Protein AF-A0A059DWS0-F1 (afdb_monomer)

Radius of gyration: 22.12 Å; Cα contacts (8 Å, |Δi|>4): 319; chains: 1; bounding box: 55×41×61 Å

Solvent-accessible surface area (backbone atoms only — not comparable to full-atom values): 15549 Å² total; per-residue (Å²): 134,83,88,85,76,84,71,66,85,93,46,77,62,35,61,54,53,56,52,60,66,42,48,64,41,57,49,52,56,60,68,36,88,48,41,81,47,75,49,75,56,95,88,51,74,49,79,42,61,78,58,60,67,68,60,53,51,50,52,51,61,76,52,43,59,85,91,63,76,85,59,71,96,78,60,85,86,80,83,70,54,60,75,85,60,82,72,88,44,74,47,66,49,78,58,97,57,30,25,43,36,30,58,31,38,47,93,58,95,52,53,65,55,36,38,31,41,77,15,69,71,53,52,51,48,51,52,51,47,51,53,42,38,53,55,50,25,77,75,66,69,45,57,68,58,34,53,50,40,51,48,58,64,21,18,22,32,64,45,75,54,65,70,81,59,46,80,46,102,51,63,59,44,70,38,32,52,30,64,71,48,75,78,39,17,36,38,33,46,45,95,97,38,81,43,74,48,79,54,84,52,61,71,32,50,49,50,35,53,52,51,53,52,52,62,71,66,61,75,76,94,71,50,74,69,57,48,55,58,57,70,72,64,36,39,38,56,13,32,78,70,55,35,74,51,88,65,54,72,70,55,51,53,59,50,49,59,74,40,79,93,107

pLDDT: mean 88.94, std 11.68, range [39.0, 98.38]

Mean predicted aligned error: 6.73 Å

Nearest PDB structures (foldseek):
  3df6-assembly2_D  TM=2.482E-01  e=2.069E+00  Captovirus AFV1
  1oo0-assembly1_A  TM=2.040E-01  e=3.062E+00  Drosophila melanogaster

InterPro domains:
  IPR000477 Reverse transcriptase domain [PS50878] (1-100)

Sequence (262 aa):
MEKDHGVPRGIGLSALISELAMRTFDQSVRDFRGVYKYYRFADDILVFSTCESSEVSGFLLDNLPTPMTFNPEKSDEVCFPGKKEADLGGRSLDYLGYEFTAKQVNGNRDSRHVRVSISQRKLKKIQSRVILSFKDYARTGDWGLLKDRVKYLSANFRVQRQGAEFVRSSRNVFSGIYFNYPLCGEYQYKSSVMRCSAYDSRELKELDGFYHSMLRKISGGITPSQLLQMKRLSFNKGYELRIRVRFYPRRISEINRGWRNA

Foldseek 3Di:
DDPPDADDPPDPCRQVVLVVLCVQLQVVLCVDPFFPDWDDDRLDIDTDGPDDPVVSVVSSQVSRPPPDDDDPVQDDDDAQDEAPDDFPAKDWDDDLQKIWIWTSYDNDPWDIKIFIDGDPVVLVLLLVLLVLLLVVCVVPLPLVLSLVLLCQAQAKEKDADDDPVCPDPDRIDIDYLASSRVPGFIWIGDPNDIDTGDHPCPSQVVVLVSSVVSLVVRDDSADPVSSVSSNPGGNSCNNVVNHYDYDDPVSVCVSCVSPPPD

Secondary structure (DSSP, 8-state):
----SSPPTT-HHHHHHHHHHHHHHHHHHHHSTTEEEEEEETTEEEEEESS-HHHHHHHHHHHSPTT----GGG--------TTS----EEEEEETTEEEEEES---SSSPPPEEEEE-HHHHHHHHHHHHHHHHHHHHH--HHHHHHHHH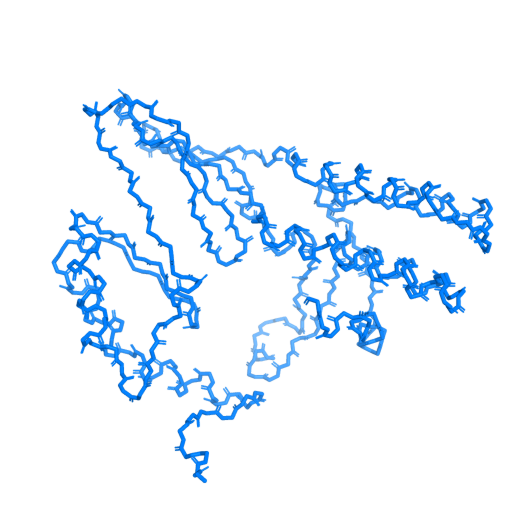HHHSEEEEE--GGGGGSS-SEEEEETTTT-TT-EEEEEETTEEEEEE---HHHHHHHHHHHHHHHT--SS--HHHHHHHHT--HHHHHHTT-B----HHHHHHHHHTTTT-

Organism: NCBI:txid1280948

Structure (mmCIF, N/CA/C/O backbone):
data_AF-A0A059DWS0-F1
#
_entry.id   AF-A0A059DWS0-F1
#
loop_
_atom_site.group_PDB
_atom_site.id
_atom_site.type_symbol
_atom_site.label_atom_id
_atom_site.label_alt_id
_atom_site.label_comp_id
_atom_site.label_asym_id
_atom_site.label_entity_id
_atom_site.label_seq_id
_atom_site.pdbx_PDB_ins_code
_atom_site.Cartn_x
_atom_site.Cartn_y
_atom_site.Cartn_z
_atom_site.occupancy
_atom_site.B_iso_or_equiv
_atom_site.auth_seq_id
_atom_site.auth_comp_id
_atom_site.auth_asym_id
_atom_site.auth_atom_id
_atom_site.pdbx_PDB_model_num
ATOM 1 N N . MET A 1 1 ? -25.456 7.081 -25.085 1.00 39.00 1 MET A N 1
ATOM 2 C CA . MET A 1 1 ? -24.114 6.637 -25.510 1.00 39.00 1 MET A CA 1
ATOM 3 C C . MET A 1 1 ? -23.847 5.298 -24.860 1.00 39.00 1 MET A C 1
ATOM 5 O O . MET A 1 1 ? -23.820 5.230 -23.634 1.00 39.00 1 MET A O 1
ATOM 9 N N . GLU A 1 2 ? -23.802 4.251 -25.676 1.00 40.53 2 GLU A N 1
ATOM 10 C CA . GLU A 1 2 ? -23.665 2.853 -25.261 1.00 40.53 2 GLU A CA 1
ATOM 11 C C . GLU A 1 2 ? -22.417 2.615 -24.405 1.00 40.53 2 GLU A C 1
ATOM 13 O O . GLU A 1 2 ? -21.329 3.114 -24.683 1.00 40.53 2 GLU A O 1
ATOM 18 N N . LYS A 1 3 ? -22.597 1.834 -23.337 1.00 48.41 3 LYS A N 1
ATOM 19 C CA . LYS A 1 3 ? -21.530 1.293 -22.487 1.00 48.41 3 LYS A CA 1
ATOM 20 C C . LYS A 1 3 ? -20.981 0.002 -23.117 1.00 48.41 3 LYS A C 1
ATOM 22 O O . LYS A 1 3 ? -20.947 -1.026 -22.450 1.00 48.41 3 LYS A O 1
ATOM 27 N N . ASP A 1 4 ? -20.560 0.050 -24.376 1.00 60.12 4 ASP A N 1
ATOM 28 C CA . ASP A 1 4 ? -20.212 -1.164 -25.140 1.00 60.12 4 ASP A CA 1
ATOM 29 C C . ASP A 1 4 ? -18.720 -1.524 -25.114 1.00 60.12 4 ASP A C 1
ATOM 31 O O . ASP A 1 4 ? -18.266 -2.440 -25.799 1.00 60.12 4 ASP A O 1
ATOM 35 N N . HIS A 1 5 ? -17.932 -0.847 -24.277 1.00 75.19 5 HIS A N 1
ATOM 36 C CA . HIS A 1 5 ? -16.509 -1.136 -24.124 1.00 75.19 5 HIS A CA 1
ATOM 37 C C . HIS A 1 5 ? -16.154 -1.421 -22.665 1.00 75.19 5 HIS A C 1
ATOM 39 O O . HIS A 1 5 ? -16.311 -0.576 -21.782 1.00 75.19 5 HIS A O 1
ATOM 45 N N . GLY A 1 6 ? -15.645 -2.630 -22.422 1.00 79.69 6 GLY A N 1
ATOM 46 C CA . GLY A 1 6 ? -15.102 -3.054 -21.135 1.00 79.69 6 GLY A CA 1
ATOM 47 C C . GLY A 1 6 ? -15.639 -4.400 -20.660 1.00 79.69 6 GLY A C 1
ATOM 48 O O . GLY A 1 6 ? -16.664 -4.896 -21.115 1.00 79.69 6 GLY A O 1
ATOM 49 N N . VAL A 1 7 ? -14.928 -4.994 -19.704 1.00 85.69 7 VAL A N 1
ATOM 50 C CA . VAL A 1 7 ? -15.355 -6.227 -19.036 1.00 85.69 7 VAL A CA 1
ATOM 51 C C . VAL A 1 7 ? -16.006 -5.913 -17.684 1.00 85.69 7 VAL A C 1
ATOM 53 O O . VAL A 1 7 ? -15.546 -5.020 -16.962 1.00 85.69 7 VAL A O 1
ATOM 56 N N . PRO A 1 8 ? -17.071 -6.634 -17.293 1.00 85.88 8 PRO A N 1
ATOM 57 C CA . PRO A 1 8 ? -17.762 -6.400 -16.028 1.00 85.88 8 PRO A CA 1
ATOM 58 C C . PRO A 1 8 ? -16.853 -6.681 -14.825 1.00 85.88 8 PRO A C 1
ATOM 60 O O . PRO A 1 8 ? -16.187 -7.714 -14.743 1.00 85.88 8 PRO A O 1
ATOM 63 N N . ARG A 1 9 ? -16.842 -5.781 -13.839 1.00 80.25 9 ARG A N 1
ATOM 64 C CA . ARG A 1 9 ? -16.079 -5.977 -12.596 1.00 80.25 9 ARG A CA 1
ATOM 65 C C . ARG A 1 9 ? -16.766 -7.007 -11.698 1.00 80.25 9 ARG A C 1
ATOM 67 O O . ARG A 1 9 ? -17.985 -7.014 -11.580 1.00 80.25 9 ARG A O 1
ATOM 74 N N . GLY A 1 10 ? -15.975 -7.835 -11.017 1.00 74.94 10 GLY A N 1
ATOM 75 C CA . GLY A 1 10 ? -16.483 -8.832 -10.065 1.00 74.94 10 GLY A CA 1
ATOM 76 C C . GLY A 1 10 ? -16.841 -10.189 -10.678 1.00 74.94 10 GLY A C 1
ATOM 77 O O . GLY A 1 10 ? -17.234 -11.088 -9.940 1.00 74.94 10 GLY A O 1
ATOM 78 N N . ILE A 1 11 ? -16.658 -10.366 -11.991 1.00 79.88 11 ILE A N 1
ATOM 79 C CA . ILE A 1 11 ? -16.770 -11.667 -12.659 1.00 79.88 11 ILE A CA 1
ATOM 80 C C . ILE A 1 11 ? -15.375 -12.288 -12.780 1.00 79.88 11 ILE A C 1
ATOM 82 O O . ILE A 1 11 ? -14.436 -11.632 -13.226 1.00 79.88 11 ILE A O 1
ATOM 86 N N . GLY A 1 12 ? -15.234 -13.561 -12.396 1.00 76.88 12 GLY A N 1
ATOM 87 C CA . GLY A 1 12 ? -13.940 -14.258 -12.406 1.00 76.88 12 GLY A CA 1
ATOM 88 C C . GLY A 1 12 ? -13.287 -14.340 -13.792 1.00 76.88 12 GLY A C 1
ATOM 89 O O . GLY A 1 12 ? -12.067 -14.285 -13.894 1.00 76.88 12 GLY A O 1
ATOM 90 N N . LEU A 1 13 ? -14.094 -14.405 -14.857 1.00 85.06 13 LEU A N 1
ATOM 91 C CA . LEU A 1 13 ? -13.614 -14.449 -16.240 1.00 85.06 13 LEU A CA 1
ATOM 92 C C . LEU A 1 13 ? -13.032 -13.109 -16.717 1.00 85.06 13 LEU A C 1
ATOM 94 O O . LEU A 1 13 ? -12.137 -13.100 -17.556 1.00 85.06 13 LEU A O 1
ATOM 98 N N . SER A 1 14 ? -13.486 -11.982 -16.165 1.00 87.75 14 SER A N 1
ATOM 99 C CA . SER A 1 14 ? -13.045 -10.654 -16.604 1.00 87.75 14 SER A CA 1
ATOM 100 C C . SER A 1 14 ? -11.540 -10.458 -16.449 1.00 87.75 14 SER A C 1
ATOM 102 O O . SER A 1 14 ? -10.916 -9.879 -17.329 1.00 87.75 14 SER A O 1
ATOM 104 N N . ALA A 1 15 ? -10.945 -11.000 -15.380 1.00 85.31 15 ALA A N 1
ATOM 105 C CA . ALA A 1 15 ? -9.498 -10.954 -15.178 1.00 85.31 15 ALA A CA 1
ATOM 106 C C . ALA A 1 15 ? -8.738 -11.709 -16.283 1.00 85.31 15 ALA A C 1
ATOM 108 O O . ALA A 1 15 ? -7.724 -11.221 -16.769 1.00 85.31 15 ALA A O 1
ATOM 109 N N . LEU A 1 16 ? -9.253 -12.867 -16.715 1.00 88.38 16 LEU A N 1
ATOM 110 C CA . LEU A 1 16 ? -8.656 -13.654 -17.796 1.00 88.38 16 LEU A CA 1
ATOM 111 C C . LEU A 1 16 ? -8.762 -12.933 -19.145 1.00 88.38 16 LEU A C 1
ATOM 113 O O . LEU A 1 16 ? -7.802 -12.928 -19.907 1.00 88.38 16 LEU A O 1
ATOM 117 N N . ILE A 1 17 ? -9.912 -12.317 -19.434 1.00 90.31 17 ILE A N 1
ATOM 118 C CA . ILE A 1 17 ? -10.117 -11.569 -20.683 1.00 90.31 17 ILE A CA 1
ATOM 119 C C . ILE A 1 17 ? -9.172 -10.364 -20.741 1.00 90.31 17 ILE A C 1
ATOM 121 O O . ILE A 1 17 ? -8.526 -10.154 -21.765 1.00 90.31 17 ILE A O 1
ATOM 125 N N . SER A 1 18 ? -9.046 -9.607 -19.645 1.00 89.69 18 SER A N 1
ATOM 126 C CA . SER A 1 18 ? -8.091 -8.495 -19.562 1.00 89.69 18 SER A CA 1
ATOM 127 C C . SER A 1 18 ? -6.649 -8.960 -19.775 1.00 89.69 18 SER A C 1
ATOM 129 O O . SER A 1 18 ? -5.901 -8.304 -20.490 1.00 89.69 18 SER A O 1
ATOM 131 N N . GLU A 1 19 ? -6.272 -10.109 -19.213 1.00 91.31 19 GLU A N 1
ATOM 132 C CA . GLU A 1 19 ? -4.935 -10.679 -19.393 1.00 91.31 19 GLU A CA 1
ATOM 133 C C . GLU A 1 19 ? -4.676 -11.110 -20.844 1.00 91.31 19 GLU A C 1
ATOM 135 O O . GLU A 1 19 ? -3.616 -10.829 -21.402 1.00 91.31 19 GLU A O 1
ATOM 140 N N . LEU A 1 20 ? -5.660 -11.749 -21.487 1.00 92.38 20 LEU A N 1
ATOM 141 C CA . LEU A 1 20 ? -5.553 -12.164 -22.884 1.00 92.38 20 LEU A CA 1
ATOM 142 C C . LEU A 1 20 ? -5.435 -10.959 -23.825 1.00 92.38 20 LEU A C 1
ATOM 144 O O . LEU A 1 20 ? -4.622 -10.994 -24.748 1.00 92.38 20 LEU A O 1
ATOM 148 N N . ALA A 1 21 ? -6.202 -9.895 -23.571 1.00 92.69 21 ALA A N 1
ATOM 149 C CA . ALA A 1 21 ? -6.161 -8.664 -24.358 1.00 92.69 21 ALA A CA 1
ATOM 150 C C . ALA A 1 21 ? -4.785 -7.977 -24.303 1.00 92.69 21 ALA A C 1
ATOM 152 O O . ALA A 1 21 ? -4.338 -7.417 -25.300 1.00 92.69 21 ALA A O 1
ATOM 153 N N . MET A 1 22 ? -4.092 -8.064 -23.165 1.00 95.44 22 MET A N 1
ATOM 154 C CA . MET A 1 22 ? -2.771 -7.456 -22.972 1.00 95.44 22 MET A CA 1
ATOM 155 C C . MET A 1 22 ? -1.613 -8.315 -23.492 1.00 95.44 22 MET A C 1
ATOM 157 O O . MET A 1 22 ? -0.493 -7.827 -23.586 1.00 95.44 22 MET A O 1
ATOM 161 N N . ARG A 1 23 ? -1.843 -9.578 -23.876 1.00 94.94 23 ARG A N 1
ATOM 162 C CA . ARG A 1 23 ? -0.765 -10.529 -24.204 1.00 94.94 23 ARG A CA 1
ATOM 163 C C . ARG A 1 23 ? 0.161 -10.052 -25.329 1.00 94.94 23 ARG A C 1
ATOM 165 O O . ARG A 1 23 ? 1.376 -10.193 -25.208 1.00 94.94 23 ARG A O 1
ATOM 172 N N . THR A 1 24 ? -0.401 -9.530 -26.418 1.00 96.06 24 THR A N 1
ATOM 173 C CA . THR A 1 24 ? 0.387 -9.048 -27.567 1.00 96.06 24 THR A CA 1
ATOM 174 C C . THR A 1 24 ? 1.161 -7.783 -27.211 1.00 96.06 24 THR A C 1
ATOM 176 O O . THR A 1 24 ? 2.337 -7.679 -27.548 1.00 96.06 24 THR A O 1
ATOM 179 N N . PHE A 1 25 ? 0.531 -6.872 -26.467 1.00 97.00 25 PHE A N 1
ATOM 180 C CA . PHE A 1 25 ? 1.176 -5.672 -25.939 1.00 97.00 25 PHE A CA 1
ATOM 181 C C . PHE A 1 25 ? 2.344 -6.030 -25.012 1.00 97.00 25 PHE A C 1
ATOM 183 O O . PHE A 1 25 ? 3.462 -5.579 -25.213 1.00 97.00 25 PHE A O 1
ATOM 190 N N . ASP A 1 26 ? 2.134 -6.919 -24.041 1.00 97.44 26 ASP A N 1
ATOM 191 C CA . ASP A 1 26 ? 3.192 -7.341 -23.121 1.00 97.44 26 ASP A CA 1
ATOM 192 C C . ASP A 1 26 ? 4.396 -7.940 -23.860 1.00 97.44 26 ASP A C 1
ATOM 194 O O . ASP A 1 26 ? 5.537 -7.781 -23.425 1.00 97.44 26 ASP A O 1
ATOM 198 N N . GLN A 1 27 ? 4.148 -8.670 -24.953 1.00 97.06 27 GLN A N 1
ATOM 199 C CA . GLN A 1 27 ? 5.210 -9.233 -25.777 1.00 97.06 27 GLN A CA 1
ATOM 200 C C . GLN A 1 27 ? 5.967 -8.134 -26.528 1.00 97.06 27 GLN A C 1
ATOM 202 O O . GLN A 1 27 ? 7.193 -8.100 -26.451 1.00 97.06 27 GLN A O 1
ATOM 207 N N . SER A 1 28 ? 5.261 -7.194 -27.164 1.00 97.56 28 SER A N 1
ATOM 208 C CA . SER A 1 28 ? 5.904 -6.103 -27.902 1.00 97.56 28 SER A CA 1
ATOM 209 C C . SER A 1 28 ? 6.754 -5.206 -26.996 1.00 97.56 28 SER A C 1
ATOM 211 O O . SER A 1 28 ? 7.851 -4.813 -27.388 1.00 97.56 28 SER A O 1
ATOM 213 N N . VAL A 1 29 ? 6.326 -4.956 -25.751 1.00 97.38 29 VAL A N 1
ATOM 214 C CA . VAL A 1 29 ? 7.122 -4.192 -24.771 1.00 97.38 29 VAL A CA 1
ATOM 215 C C . VAL A 1 29 ? 8.389 -4.931 -24.348 1.00 97.38 29 VAL A C 1
ATOM 217 O O . VAL A 1 29 ? 9.427 -4.298 -24.164 1.00 97.38 29 VAL A O 1
ATOM 220 N N . ARG A 1 30 ? 8.342 -6.261 -24.200 1.00 96.56 30 ARG A N 1
ATOM 221 C CA . ARG A 1 30 ? 9.544 -7.058 -23.887 1.00 96.56 30 ARG A CA 1
ATOM 222 C C . ARG A 1 30 ? 10.536 -7.099 -25.046 1.00 96.56 30 ARG A C 1
ATOM 224 O O . ARG A 1 30 ? 11.734 -7.170 -24.788 1.00 96.56 30 ARG A O 1
ATOM 231 N N . ASP A 1 31 ? 10.037 -7.063 -26.277 1.00 96.94 31 ASP A N 1
ATOM 232 C CA . ASP A 1 31 ? 10.856 -7.115 -27.490 1.00 96.94 31 ASP A CA 1
ATOM 233 C C . ASP A 1 31 ? 11.397 -5.731 -27.899 1.00 96.94 31 ASP A C 1
ATOM 235 O O . ASP A 1 31 ? 12.289 -5.635 -28.746 1.00 96.94 31 ASP A O 1
ATOM 239 N N . PHE A 1 32 ? 10.897 -4.651 -27.288 1.00 96.88 32 PHE A N 1
ATOM 240 C CA . PHE A 1 32 ? 11.339 -3.291 -27.575 1.00 96.88 32 PHE A CA 1
ATOM 241 C C . PHE A 1 32 ? 12.817 -3.086 -27.219 1.00 96.88 32 PHE A C 1
ATOM 243 O O . PHE A 1 32 ? 13.259 -3.299 -26.083 1.00 96.88 32 PHE A O 1
ATOM 250 N N . ARG A 1 33 ? 13.604 -2.621 -28.196 1.00 95.31 33 ARG A N 1
ATOM 251 C CA . ARG A 1 33 ? 15.043 -2.403 -28.027 1.00 95.31 33 ARG A CA 1
ATOM 252 C C . ARG A 1 33 ? 15.296 -1.385 -26.914 1.00 95.31 33 ARG A C 1
ATOM 254 O O . ARG A 1 33 ? 14.861 -0.248 -26.994 1.00 95.31 33 ARG A O 1
ATOM 261 N N . GLY A 1 34 ? 16.066 -1.794 -25.907 1.00 93.62 34 GLY A N 1
ATOM 262 C CA . GLY A 1 34 ? 16.434 -0.952 -24.765 1.00 93.62 34 GLY A CA 1
ATOM 263 C C . GLY A 1 34 ? 15.618 -1.217 -23.502 1.00 93.62 34 GLY A C 1
ATOM 264 O O . GLY A 1 34 ? 16.098 -0.895 -22.415 1.00 93.62 34 GLY A O 1
ATOM 265 N N . VAL A 1 35 ? 14.466 -1.894 -23.600 1.00 96.56 35 VAL A N 1
ATOM 266 C CA . VAL A 1 35 ? 13.772 -2.443 -22.426 1.00 96.56 35 VAL A CA 1
ATOM 267 C C . VAL A 1 35 ? 14.509 -3.694 -21.960 1.00 96.56 35 VAL A C 1
ATOM 269 O O . VAL A 1 35 ? 14.630 -4.676 -22.684 1.00 96.56 35 VAL A O 1
ATOM 272 N N . TYR A 1 36 ? 15.014 -3.668 -20.727 1.00 95.69 36 TYR A N 1
ATOM 273 C CA . TYR A 1 36 ? 15.741 -4.803 -20.143 1.00 95.69 36 TYR A CA 1
ATOM 274 C C . TYR A 1 36 ? 14.959 -5.513 -19.033 1.00 95.69 36 TYR A C 1
ATOM 276 O O . TYR A 1 36 ? 15.268 -6.663 -18.701 1.00 95.69 36 TYR A O 1
ATOM 284 N N . LYS A 1 37 ? 13.936 -4.864 -18.456 1.00 96.50 37 LYS A N 1
ATOM 285 C CA . LYS A 1 37 ? 12.946 -5.503 -17.574 1.00 96.50 37 LYS A CA 1
ATOM 286 C C . LYS A 1 37 ? 11.565 -4.880 -17.752 1.00 96.50 37 LYS A C 1
ATOM 288 O O . LYS A 1 37 ? 11.427 -3.665 -17.809 1.00 96.50 37 LYS A O 1
ATOM 293 N N . TYR A 1 38 ? 10.548 -5.734 -17.746 1.00 97.00 38 TYR A N 1
ATOM 294 C CA . TYR A 1 38 ? 9.140 -5.366 -17.825 1.00 97.00 38 TYR A CA 1
ATOM 295 C C . TYR A 1 38 ? 8.346 -6.176 -16.801 1.00 97.00 38 TYR A C 1
ATOM 297 O O . TYR A 1 38 ? 8.474 -7.405 -16.750 1.00 97.00 38 TYR A O 1
ATOM 305 N N . TYR A 1 39 ? 7.522 -5.497 -16.010 1.00 96.62 39 TYR A N 1
ATOM 306 C CA . TYR A 1 39 ? 6.601 -6.113 -15.063 1.00 96.62 39 TYR A CA 1
ATOM 307 C C . TYR A 1 39 ? 5.208 -5.513 -15.250 1.00 96.62 39 TYR A C 1
ATOM 309 O O . TYR A 1 39 ? 5.068 -4.296 -15.328 1.00 96.62 39 TYR A O 1
ATOM 317 N N . ARG A 1 40 ? 4.181 -6.366 -15.274 1.00 95.69 40 ARG A N 1
ATOM 318 C CA . ARG A 1 40 ? 2.778 -5.950 -15.218 1.00 95.69 40 ARG A CA 1
ATOM 319 C C . ARG A 1 40 ? 2.053 -6.728 -14.136 1.00 95.69 40 ARG A C 1
ATOM 321 O O . ARG A 1 40 ? 2.250 -7.935 -13.988 1.00 95.69 40 ARG A O 1
ATOM 328 N N . PHE A 1 41 ? 1.205 -6.035 -13.394 1.00 93.31 41 PHE A N 1
ATOM 329 C CA . PHE A 1 41 ? 0.263 -6.634 -12.466 1.00 93.31 41 PHE A CA 1
ATOM 330 C C . PHE A 1 41 ? -1.100 -5.980 -12.671 1.00 93.31 41 PHE A C 1
ATOM 332 O O . PHE A 1 41 ? -1.312 -4.841 -12.269 1.00 93.31 41 PHE A O 1
ATOM 339 N N . ALA A 1 42 ? -2.021 -6.713 -13.301 1.00 90.62 42 ALA A N 1
ATOM 340 C CA . ALA A 1 42 ? -3.288 -6.164 -13.780 1.00 90.62 42 ALA A CA 1
ATOM 341 C C . ALA A 1 42 ? -3.064 -4.921 -14.666 1.00 90.62 42 ALA A C 1
ATOM 343 O O . ALA A 1 42 ? -2.592 -5.081 -15.794 1.00 90.62 42 ALA A O 1
ATOM 344 N N . ASP A 1 43 ? -3.401 -3.731 -14.165 1.00 91.00 43 ASP A N 1
ATOM 345 C CA . ASP A 1 43 ? -3.274 -2.426 -14.819 1.00 91.00 43 ASP A CA 1
ATOM 346 C C . ASP A 1 43 ? -1.969 -1.680 -14.486 1.00 91.00 43 ASP A C 1
ATOM 348 O O . ASP A 1 43 ? -1.588 -0.775 -15.227 1.00 91.00 43 ASP A O 1
ATOM 352 N N . ASP A 1 44 ? -1.264 -2.059 -13.417 1.00 93.38 44 ASP A N 1
ATOM 353 C CA . ASP A 1 44 ? 0.003 -1.434 -13.032 1.00 93.38 44 ASP A CA 1
ATOM 354 C C . ASP A 1 44 ? 1.153 -1.999 -13.886 1.00 93.38 44 ASP A C 1
ATOM 356 O O . ASP A 1 44 ? 1.407 -3.209 -13.891 1.00 93.38 44 ASP A O 1
ATOM 360 N N . ILE A 1 45 ? 1.878 -1.122 -14.586 1.00 95.19 45 ILE A N 1
ATOM 361 C CA . ILE A 1 45 ? 3.017 -1.463 -15.451 1.00 95.19 45 ILE A CA 1
ATOM 362 C C . ILE A 1 45 ? 4.283 -0.783 -14.923 1.00 95.19 45 ILE A C 1
ATOM 364 O O . ILE A 1 45 ? 4.273 0.402 -14.601 1.00 95.19 45 ILE A O 1
ATOM 368 N N . LEU A 1 46 ? 5.386 -1.530 -14.874 1.00 96.00 46 LEU A N 1
ATOM 369 C CA . LEU A 1 46 ? 6.718 -1.038 -14.538 1.00 96.00 46 LEU A CA 1
ATOM 370 C C . LEU A 1 46 ? 7.709 -1.457 -15.626 1.00 96.00 46 LEU A C 1
ATOM 372 O O . LEU A 1 46 ? 7.943 -2.649 -15.850 1.00 96.00 46 LEU A O 1
ATOM 376 N N . VAL A 1 47 ? 8.313 -0.465 -16.276 1.00 96.12 47 VAL A N 1
ATOM 377 C CA . VAL A 1 47 ? 9.272 -0.655 -17.367 1.00 96.12 47 VAL A CA 1
ATOM 378 C C . VAL A 1 47 ? 10.634 -0.127 -16.943 1.00 96.12 47 VAL A C 1
ATOM 380 O O . VAL A 1 47 ? 10.754 0.997 -16.467 1.00 96.12 47 VAL A O 1
ATOM 383 N N . PHE A 1 48 ? 11.669 -0.935 -17.141 1.00 95.06 48 PHE A N 1
ATOM 384 C CA . PHE A 1 48 ? 13.053 -0.513 -17.011 1.00 95.06 48 PHE A CA 1
ATOM 385 C C . PHE A 1 48 ? 13.699 -0.487 -18.393 1.00 95.06 48 PHE A C 1
ATOM 387 O O . PHE A 1 48 ? 13.797 -1.524 -19.059 1.00 95.06 48 PHE A O 1
ATOM 394 N N . SER A 1 49 ? 14.152 0.697 -18.797 1.00 94.81 49 SER A N 1
ATOM 395 C CA . SER A 1 49 ? 14.730 0.945 -20.114 1.00 94.81 49 SER A CA 1
ATOM 396 C C . SER A 1 49 ? 16.036 1.731 -20.021 1.00 94.81 49 SER A C 1
ATOM 398 O O . SER A 1 49 ? 16.295 2.409 -19.026 1.00 94.81 49 SER A O 1
ATOM 400 N N . THR A 1 50 ? 16.875 1.599 -21.045 1.00 93.00 50 THR A N 1
ATOM 401 C CA . THR A 1 50 ? 18.046 2.459 -21.283 1.00 93.00 50 THR A CA 1
ATOM 402 C C . THR A 1 50 ? 17.778 3.568 -22.301 1.00 93.00 50 THR A C 1
ATOM 404 O O . THR A 1 50 ? 18.671 4.375 -22.539 1.00 93.00 50 THR A O 1
ATOM 407 N N . CYS A 1 51 ? 16.604 3.575 -22.938 1.00 91.38 51 CYS A N 1
ATOM 408 C CA . CYS A 1 51 ? 16.196 4.611 -23.888 1.00 91.38 51 CYS A CA 1
ATOM 409 C C . CYS A 1 51 ? 15.602 5.829 -23.172 1.00 91.38 51 CYS A C 1
ATOM 411 O O . CYS A 1 51 ? 15.274 5.769 -21.984 1.00 91.38 51 CYS A O 1
ATOM 413 N N . GLU A 1 52 ? 15.429 6.914 -23.924 1.00 89.00 52 GLU A N 1
ATOM 414 C CA . GLU A 1 52 ? 14.704 8.097 -23.465 1.00 89.00 52 GLU A CA 1
ATOM 415 C C . GLU A 1 52 ? 13.250 7.748 -23.129 1.00 89.00 52 GLU A C 1
ATOM 417 O O . GLU A 1 52 ? 12.607 6.936 -23.803 1.00 89.00 52 GLU A O 1
ATOM 422 N N . SER A 1 53 ? 12.707 8.381 -22.088 1.00 88.19 53 SER A N 1
ATOM 423 C CA . SER A 1 53 ? 11.362 8.042 -21.613 1.00 88.19 53 SER A CA 1
ATOM 424 C C . SER A 1 53 ? 10.269 8.381 -22.631 1.00 88.19 53 SER A C 1
ATOM 426 O O . SER A 1 53 ? 9.280 7.657 -22.747 1.00 88.19 53 SER A O 1
ATOM 428 N N . SER A 1 54 ? 10.467 9.430 -23.435 1.00 90.75 54 SER A N 1
ATOM 429 C CA . SER A 1 54 ? 9.555 9.821 -24.519 1.00 90.75 54 SER A CA 1
ATOM 430 C C . SER A 1 54 ? 9.447 8.762 -25.622 1.00 90.75 54 SER A C 1
ATOM 432 O O . SER A 1 54 ? 8.363 8.529 -26.150 1.00 90.75 54 SER A O 1
ATOM 434 N N . GLU A 1 55 ? 10.550 8.084 -25.944 1.00 93.44 55 GLU A N 1
ATOM 435 C CA . GLU A 1 55 ? 10.576 7.011 -26.942 1.00 93.44 55 GLU A CA 1
ATOM 436 C C . GLU A 1 55 ? 9.798 5.791 -26.441 1.00 93.44 55 GLU A C 1
ATOM 438 O O . GLU A 1 55 ? 8.943 5.250 -27.144 1.00 93.44 55 GLU A O 1
ATOM 443 N N . VAL A 1 56 ? 10.051 5.397 -25.189 1.00 93.44 56 VAL A N 1
ATOM 444 C CA . VAL A 1 56 ? 9.353 4.272 -24.559 1.00 93.44 56 VAL A CA 1
ATOM 445 C C . VAL A 1 56 ? 7.864 4.582 -24.428 1.00 93.44 56 VAL A C 1
ATOM 447 O O . VAL A 1 56 ? 7.041 3.777 -24.845 1.00 93.44 56 VAL A O 1
ATOM 450 N N . SER A 1 57 ? 7.495 5.743 -23.886 1.00 92.25 57 SER A N 1
ATOM 451 C CA . SER A 1 57 ? 6.090 6.133 -23.696 1.00 92.25 57 SER A CA 1
ATOM 452 C C . SER A 1 57 ? 5.316 6.247 -25.013 1.00 92.25 57 SER A C 1
ATOM 454 O O . SER A 1 57 ? 4.180 5.773 -25.070 1.00 92.25 57 SER A O 1
ATOM 456 N N . GLY A 1 58 ? 5.928 6.788 -26.073 1.00 93.25 58 GLY A N 1
ATOM 457 C CA . GLY A 1 58 ? 5.347 6.801 -27.418 1.00 93.25 58 GLY A CA 1
ATOM 458 C C . GLY A 1 58 ? 5.076 5.387 -27.931 1.00 93.25 58 GLY A C 1
ATOM 459 O O . GLY A 1 58 ? 3.941 5.058 -28.268 1.00 93.25 58 GLY A O 1
ATOM 460 N N . PHE A 1 59 ? 6.080 4.505 -27.857 1.00 95.88 59 PHE A N 1
ATOM 461 C CA . PHE A 1 59 ? 5.918 3.099 -28.233 1.00 95.88 59 PHE A CA 1
ATOM 462 C C . PHE A 1 59 ? 4.811 2.396 -27.431 1.00 95.88 59 PHE A C 1
ATOM 464 O O . PHE A 1 59 ? 4.012 1.648 -28.002 1.00 95.88 59 PHE A O 1
ATOM 471 N N . LEU A 1 60 ? 4.751 2.629 -26.113 1.00 95.25 60 LEU A N 1
ATOM 472 C CA . LEU A 1 60 ? 3.714 2.059 -25.255 1.00 95.25 60 LEU A CA 1
ATOM 473 C C . LEU A 1 60 ? 2.321 2.513 -25.696 1.00 95.25 60 LEU A C 1
ATOM 475 O O . LEU A 1 60 ? 1.412 1.690 -25.733 1.00 95.25 60 LEU A O 1
ATOM 479 N N . LEU A 1 61 ? 2.142 3.796 -26.016 1.00 93.75 61 LEU A N 1
ATOM 480 C CA . LEU A 1 61 ? 0.853 4.335 -26.446 1.00 93.75 61 LEU A CA 1
ATOM 481 C C . LEU A 1 61 ? 0.417 3.742 -27.792 1.00 93.75 61 LEU A C 1
ATOM 483 O O . LEU A 1 61 ? -0.730 3.316 -27.917 1.00 93.75 61 LEU A O 1
ATOM 487 N N . ASP A 1 62 ? 1.339 3.651 -28.750 1.00 94.44 62 ASP A N 1
ATOM 488 C CA . ASP A 1 62 ? 1.063 3.163 -30.107 1.00 94.44 62 ASP A CA 1
ATOM 489 C C . ASP A 1 62 ? 0.698 1.672 -30.146 1.00 94.44 62 ASP A C 1
ATOM 491 O O . ASP A 1 62 ? -0.043 1.225 -31.021 1.00 94.44 62 ASP A O 1
ATOM 495 N N . ASN A 1 63 ? 1.213 0.889 -29.194 1.00 95.50 63 ASN A N 1
ATOM 496 C CA . ASN A 1 63 ? 0.980 -0.555 -29.124 1.00 95.50 63 ASN A CA 1
ATOM 497 C C . ASN A 1 63 ? -0.132 -0.946 -28.142 1.00 95.50 63 ASN A C 1
ATOM 499 O O . ASN A 1 63 ? -0.483 -2.129 -28.059 1.00 95.50 63 ASN A O 1
ATOM 503 N N . LEU A 1 64 ? -0.669 0.004 -27.368 1.00 95.12 64 LEU A N 1
ATOM 504 C CA . LEU A 1 64 ? -1.696 -0.287 -26.376 1.00 95.12 64 LEU A CA 1
ATOM 505 C C . LEU A 1 64 ? -3.007 -0.701 -27.076 1.00 95.12 64 LEU A C 1
ATOM 507 O O . LEU A 1 64 ? -3.446 -0.021 -28.005 1.00 95.12 64 LEU A O 1
ATOM 511 N N . PRO A 1 65 ? -3.682 -1.786 -26.643 1.00 92.44 65 PRO A N 1
ATOM 512 C CA . PRO A 1 65 ? -4.913 -2.226 -27.289 1.00 92.44 65 PRO A CA 1
ATOM 513 C C . PRO A 1 65 ? -6.002 -1.149 -27.239 1.00 92.44 65 PRO A C 1
ATOM 515 O O . PRO A 1 65 ? -6.421 -0.718 -26.165 1.00 92.44 65 PRO A O 1
ATOM 518 N N . THR A 1 66 ? -6.517 -0.735 -28.393 1.00 88.44 66 THR A N 1
ATOM 519 C CA . THR A 1 66 ? -7.647 0.201 -28.469 1.00 88.44 66 THR A CA 1
ATOM 520 C C . THR A 1 66 ? -8.898 -0.413 -27.815 1.00 88.44 66 THR A C 1
ATOM 522 O O . THR A 1 66 ? -9.167 -1.597 -28.032 1.00 88.44 66 THR A O 1
ATOM 525 N N . PRO A 1 67 ? -9.700 0.338 -27.029 1.00 89.25 67 PRO A N 1
ATOM 526 C CA . PRO A 1 67 ? -9.634 1.780 -26.752 1.00 89.25 67 PRO A CA 1
ATOM 527 C C . PRO A 1 67 ? -8.939 2.137 -25.422 1.00 89.25 67 PRO A C 1
ATOM 529 O O . PRO A 1 67 ? -9.302 3.125 -24.785 1.00 89.25 67 PRO A O 1
ATOM 532 N N . MET A 1 68 ? -8.003 1.319 -24.935 1.00 90.88 68 MET A N 1
ATOM 533 C CA . MET A 1 68 ? -7.337 1.581 -23.657 1.00 90.88 68 MET A CA 1
ATOM 534 C C . MET A 1 68 ? -6.438 2.821 -23.737 1.00 90.88 68 MET A C 1
ATOM 536 O O . MET A 1 68 ? -5.877 3.139 -24.781 1.00 90.88 68 MET A O 1
ATOM 540 N N . THR A 1 69 ? -6.283 3.507 -22.605 1.00 92.38 69 THR A N 1
ATOM 541 C CA . THR A 1 69 ? -5.407 4.675 -22.453 1.00 92.38 69 THR A CA 1
ATOM 542 C C . THR A 1 69 ? -4.688 4.608 -21.111 1.00 92.38 69 THR A C 1
ATOM 544 O O . THR A 1 69 ? -5.270 4.159 -20.118 1.00 92.38 69 THR A O 1
ATOM 547 N N . PHE A 1 70 ? -3.456 5.110 -21.040 1.00 92.50 70 PHE A N 1
ATOM 548 C CA . PHE A 1 70 ? -2.772 5.297 -19.759 1.00 92.50 70 PHE A CA 1
ATOM 549 C C . PHE A 1 70 ? -3.409 6.426 -18.944 1.00 92.50 70 PHE A C 1
ATOM 551 O O . PHE A 1 70 ? -4.080 7.300 -19.489 1.00 92.50 70 PHE A O 1
ATOM 558 N N . ASN A 1 71 ? -3.209 6.399 -17.625 1.00 91.19 71 ASN A N 1
ATOM 559 C CA . ASN A 1 71 ? -3.632 7.469 -16.728 1.00 91.19 71 ASN A CA 1
ATOM 560 C C . ASN A 1 71 ? -2.419 8.350 -16.376 1.00 91.19 71 ASN A C 1
ATOM 562 O O . ASN A 1 71 ? -1.641 7.939 -15.512 1.00 91.19 71 ASN A O 1
ATOM 566 N N . PRO A 1 72 ? -2.281 9.556 -16.965 1.00 86.44 72 PRO A N 1
ATOM 567 C CA . PRO A 1 72 ? -1.108 10.405 -16.759 1.00 86.44 72 PRO A CA 1
ATOM 568 C C . PRO A 1 72 ? -0.885 10.806 -15.297 1.00 86.44 72 PRO A C 1
ATOM 570 O O . PRO A 1 72 ? 0.252 10.931 -14.869 1.00 86.44 72 PRO A O 1
ATOM 573 N N . GLU A 1 73 ? -1.946 10.938 -14.491 1.00 85.69 73 GLU A N 1
ATOM 574 C CA . GLU A 1 73 ? -1.834 11.296 -13.064 1.00 85.69 73 GLU A CA 1
ATOM 575 C C . GLU A 1 73 ? -1.231 10.177 -12.197 1.00 85.69 73 GLU A C 1
ATOM 577 O O . GLU A 1 73 ? -0.937 10.369 -11.012 1.00 85.69 73 GLU A O 1
ATOM 582 N N . L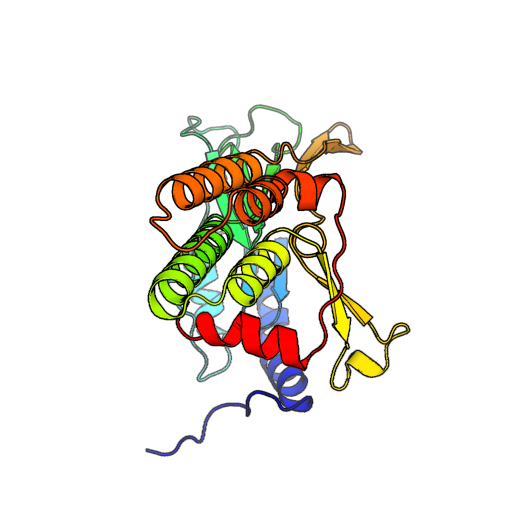YS A 1 74 ? -1.131 8.966 -12.750 1.00 84.56 74 LYS A N 1
ATOM 583 C CA . LYS A 1 74 ? -0.560 7.789 -12.087 1.00 84.56 74 LYS A CA 1
ATOM 584 C C . LYS A 1 74 ? 0.671 7.248 -12.808 1.00 84.56 74 LYS A C 1
ATOM 586 O O . LYS A 1 74 ? 1.170 6.200 -12.404 1.00 84.56 74 LYS A O 1
ATOM 591 N N . SER A 1 75 ? 1.109 7.922 -13.863 1.00 87.31 75 SER A N 1
ATOM 592 C CA . SER A 1 75 ? 2.305 7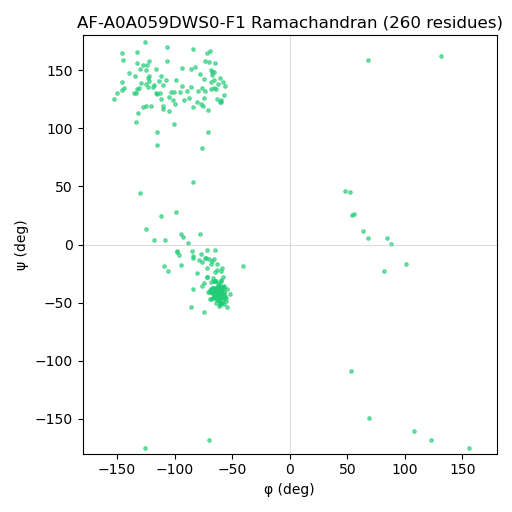.576 -14.613 1.00 87.31 75 SER A CA 1
ATOM 593 C C . SER A 1 75 ? 3.433 8.479 -14.145 1.00 87.31 75 SER A C 1
ATOM 595 O O . SER A 1 75 ? 3.331 9.696 -14.240 1.00 87.31 75 SER A O 1
ATOM 597 N N . ASP A 1 76 ? 4.500 7.869 -13.645 1.00 88.38 76 ASP A N 1
ATOM 598 C CA . ASP A 1 76 ? 5.685 8.572 -13.175 1.00 88.38 76 ASP A CA 1
ATOM 599 C C . ASP A 1 76 ? 6.914 8.062 -13.932 1.00 88.38 76 ASP A C 1
ATOM 601 O O . ASP A 1 76 ? 7.042 6.867 -14.212 1.00 88.38 76 ASP A O 1
ATOM 605 N N . GLU A 1 77 ? 7.838 8.972 -14.226 1.00 89.06 77 GLU A N 1
ATOM 606 C CA . GLU A 1 77 ? 9.106 8.672 -14.884 1.00 89.06 77 GLU A CA 1
ATOM 607 C C . GLU A 1 77 ? 10.258 8.969 -13.928 1.00 89.06 77 GLU A C 1
ATOM 609 O O . GLU A 1 77 ? 10.341 10.046 -13.329 1.00 89.06 77 GLU A O 1
ATOM 614 N N . VAL A 1 78 ? 11.169 8.008 -13.770 1.00 89.31 78 VAL A N 1
ATOM 615 C CA . VAL A 1 78 ? 12.292 8.139 -12.840 1.00 89.31 78 VAL A CA 1
ATOM 616 C C . VAL A 1 78 ? 13.587 7.754 -13.534 1.00 89.31 78 VAL A C 1
ATOM 618 O O . VAL A 1 78 ? 13.819 6.591 -13.857 1.00 89.31 78 VAL A O 1
ATOM 621 N N . CYS A 1 79 ? 14.464 8.740 -13.715 1.00 85.94 79 CYS A N 1
ATOM 622 C CA . CYS A 1 79 ? 15.803 8.523 -14.242 1.00 85.94 79 CYS A CA 1
ATOM 623 C C . CYS A 1 79 ? 16.798 8.231 -13.109 1.00 85.94 79 CYS A C 1
ATOM 625 O O . CYS A 1 79 ? 16.864 8.950 -12.107 1.00 85.94 79 CYS A O 1
ATOM 627 N N . PHE A 1 80 ? 17.596 7.178 -13.289 1.00 83.38 80 PHE A N 1
ATOM 628 C CA . PHE A 1 80 ? 18.706 6.817 -12.409 1.00 83.38 80 PHE A CA 1
ATOM 629 C C . PHE A 1 80 ? 20.033 6.942 -13.173 1.00 83.38 80 PHE A C 1
ATOM 631 O O . PHE A 1 80 ? 20.518 5.934 -13.706 1.00 83.38 80 PHE A O 1
ATOM 638 N N . PRO A 1 81 ? 20.638 8.143 -13.218 1.00 75.06 81 PRO A N 1
ATOM 639 C CA . PRO A 1 81 ? 21.802 8.413 -14.053 1.00 75.06 81 PRO A CA 1
ATOM 640 C C . PRO A 1 81 ? 23.042 7.613 -13.640 1.00 75.06 81 PRO A C 1
ATOM 642 O O . PRO A 1 81 ? 23.194 7.143 -12.506 1.00 75.06 81 PRO A O 1
ATOM 645 N N . GLY A 1 82 ? 23.948 7.426 -14.598 1.00 68.19 82 GLY A N 1
ATOM 646 C CA . GLY A 1 82 ? 25.215 6.726 -14.395 1.00 68.19 82 GLY A CA 1
ATOM 647 C C . GLY A 1 82 ? 26.216 7.495 -13.518 1.00 68.19 82 GLY A C 1
ATOM 648 O O . GLY A 1 82 ? 25.912 8.496 -12.884 1.00 68.19 82 GLY A O 1
ATOM 649 N N . LYS A 1 83 ? 27.468 7.026 -13.493 1.00 63.81 83 LYS A N 1
ATOM 650 C CA . LYS A 1 83 ? 28.541 7.492 -12.585 1.00 63.81 83 LYS A CA 1
ATOM 651 C C . LYS A 1 83 ? 29.004 8.950 -12.754 1.00 63.81 83 LYS A C 1
ATOM 653 O O . LYS A 1 83 ? 29.889 9.364 -12.016 1.00 63.81 83 LYS A O 1
ATOM 658 N N . LYS A 1 84 ? 28.505 9.688 -13.749 1.00 58.91 84 LYS A N 1
ATOM 659 C CA . LYS A 1 84 ? 29.116 10.944 -14.227 1.00 58.91 84 LYS A CA 1
ATOM 660 C C . LYS A 1 84 ? 28.346 12.219 -13.868 1.00 58.91 84 LYS A C 1
ATOM 662 O O . LYS A 1 84 ? 28.770 13.292 -14.278 1.00 58.91 84 LYS A O 1
ATOM 667 N N . GLU A 1 85 ? 27.260 12.118 -13.111 1.00 65.31 85 GLU A N 1
ATOM 668 C CA . GLU A 1 85 ? 26.449 13.278 -12.725 1.00 65.31 85 GLU A CA 1
ATOM 669 C C . GLU A 1 85 ? 26.640 13.645 -11.251 1.00 65.31 85 GLU A C 1
ATOM 671 O O . GLU A 1 85 ? 27.081 12.826 -10.440 1.00 65.31 85 GLU A O 1
ATOM 676 N N . ALA A 1 86 ? 26.331 14.896 -10.902 1.00 64.94 86 ALA A N 1
ATOM 677 C CA . ALA A 1 86 ? 26.284 15.328 -9.512 1.00 64.94 86 ALA A CA 1
ATOM 678 C C . ALA A 1 86 ? 25.133 14.607 -8.791 1.00 64.94 86 ALA A C 1
ATOM 680 O O . ALA A 1 86 ? 24.027 14.511 -9.320 1.00 64.94 86 ALA A O 1
ATOM 681 N N . ASP A 1 87 ? 25.379 14.091 -7.583 1.00 67.56 87 ASP A N 1
ATOM 682 C CA . ASP A 1 87 ? 24.333 13.439 -6.789 1.00 67.56 87 ASP A CA 1
ATOM 683 C C . ASP A 1 87 ? 23.338 14.494 -6.283 1.00 67.56 87 ASP A C 1
ATOM 685 O O . ASP A 1 87 ? 23.570 15.157 -5.274 1.00 67.56 87 ASP A O 1
ATOM 689 N N . LEU A 1 88 ? 22.222 14.657 -7.000 1.00 68.12 88 LEU A N 1
ATOM 690 C CA . LEU A 1 88 ? 21.111 15.535 -6.613 1.00 68.12 88 LEU A CA 1
ATOM 691 C C . LEU A 1 88 ? 20.217 14.908 -5.520 1.00 68.12 88 LEU A C 1
ATOM 693 O O . LEU A 1 88 ? 19.144 15.433 -5.224 1.00 68.12 88 LEU A O 1
ATOM 697 N N . GLY A 1 89 ? 20.625 13.776 -4.930 1.00 78.12 89 GLY A N 1
ATOM 698 C CA . GLY A 1 89 ? 19.943 13.112 -3.821 1.00 78.12 89 GLY A CA 1
ATOM 699 C C . GLY A 1 89 ? 19.237 11.807 -4.204 1.00 78.12 89 GLY A C 1
ATOM 700 O O . GLY A 1 89 ? 19.540 11.158 -5.206 1.00 78.12 89 GLY A O 1
ATOM 701 N N . GLY A 1 90 ? 18.283 11.385 -3.371 1.00 82.94 90 GLY A N 1
ATOM 702 C CA . GLY A 1 90 ? 17.489 10.174 -3.599 1.00 82.94 90 GLY A CA 1
ATOM 703 C C . GLY A 1 90 ? 16.376 10.379 -4.629 1.00 82.94 90 GLY A C 1
ATOM 704 O O . GLY A 1 90 ? 15.788 11.454 -4.708 1.00 82.94 90 GLY A O 1
ATOM 705 N N . ARG A 1 91 ? 16.065 9.336 -5.398 1.00 89.94 91 ARG A N 1
ATOM 706 C CA . ARG A 1 91 ? 14.833 9.220 -6.191 1.00 89.94 91 ARG A CA 1
ATOM 707 C C . ARG A 1 91 ? 14.018 8.054 -5.667 1.00 89.94 91 ARG A C 1
ATOM 709 O O . ARG A 1 91 ? 14.596 7.082 -5.172 1.00 89.94 91 ARG A O 1
ATOM 716 N N . SER A 1 92 ? 12.705 8.148 -5.815 1.00 92.81 92 SER A N 1
ATOM 717 C CA . SER A 1 92 ? 11.791 7.064 -5.493 1.00 92.81 92 SER A CA 1
ATOM 718 C C . SER A 1 92 ? 10.851 6.745 -6.647 1.00 92.81 92 SER A C 1
ATOM 720 O O . SER A 1 92 ? 10.601 7.591 -7.501 1.00 92.81 92 SER A O 1
ATOM 722 N N . LEU A 1 93 ? 10.368 5.505 -6.672 1.00 93.25 93 LEU A N 1
ATOM 723 C CA . LEU A 1 93 ? 9.281 5.047 -7.535 1.00 93.25 93 LEU A CA 1
ATOM 724 C C . LEU A 1 93 ? 8.298 4.216 -6.705 1.00 93.25 93 LEU A C 1
ATOM 726 O O . LEU A 1 93 ? 8.714 3.471 -5.813 1.00 93.25 93 LEU A O 1
ATOM 730 N N . ASP A 1 94 ? 7.012 4.314 -7.027 1.00 94.38 94 ASP A N 1
ATOM 731 C CA . ASP A 1 94 ? 5.942 3.562 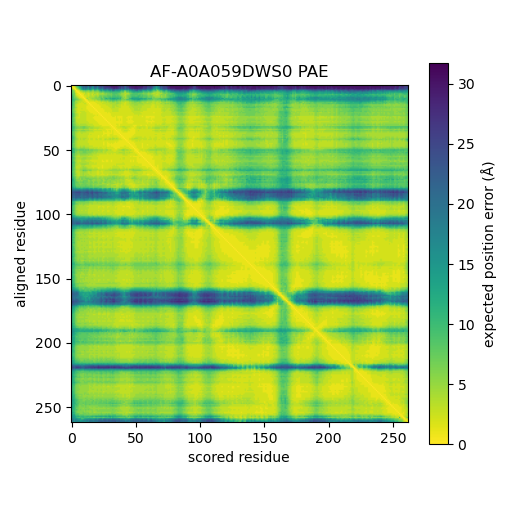-6.373 1.00 94.38 94 ASP A CA 1
ATOM 732 C C . ASP A 1 94 ? 5.492 2.390 -7.259 1.00 94.38 94 ASP A C 1
ATOM 734 O O . ASP A 1 94 ? 5.176 2.575 -8.430 1.00 94.38 94 ASP A O 1
ATOM 738 N N . TYR A 1 95 ? 5.393 1.179 -6.702 1.00 94.94 95 TYR A N 1
ATOM 739 C CA . TYR A 1 95 ? 4.809 0.029 -7.407 1.00 94.94 95 TYR A CA 1
ATOM 740 C C . TYR A 1 95 ? 4.152 -0.944 -6.422 1.00 94.94 95 TYR A C 1
ATOM 742 O O . TYR A 1 95 ? 4.731 -1.304 -5.395 1.00 94.94 95 TYR A O 1
ATOM 750 N N . LEU A 1 96 ? 2.906 -1.348 -6.696 1.00 93.94 96 LEU A N 1
ATOM 751 C CA . LEU A 1 96 ? 2.106 -2.258 -5.854 1.00 93.94 96 LEU A CA 1
ATOM 752 C C . LEU A 1 96 ? 1.959 -1.836 -4.378 1.00 93.94 96 LEU A C 1
ATOM 754 O O . LEU A 1 96 ? 1.688 -2.652 -3.497 1.00 93.94 96 LEU A O 1
ATOM 758 N N . GLY A 1 97 ? 2.073 -0.535 -4.098 1.00 94.69 97 GLY A N 1
ATOM 759 C CA . GLY A 1 97 ? 1.995 0.020 -2.744 1.00 94.69 97 GLY A CA 1
ATOM 760 C C . GLY A 1 97 ? 3.307 0.001 -1.962 1.00 94.69 97 GLY A C 1
ATOM 761 O O . GLY A 1 97 ? 3.294 0.378 -0.789 1.00 94.69 97 GLY A O 1
ATOM 762 N N . TYR A 1 98 ? 4.403 -0.401 -2.599 1.00 97.06 98 TYR A N 1
ATOM 763 C CA . TYR A 1 98 ? 5.758 -0.176 -2.114 1.00 97.06 98 TYR A CA 1
ATOM 764 C C . TYR A 1 98 ? 6.327 1.103 -2.716 1.00 97.06 98 TYR A C 1
ATOM 766 O O . TYR A 1 98 ? 5.959 1.469 -3.830 1.00 97.06 98 TYR A O 1
ATOM 774 N N . GLU A 1 99 ? 7.235 1.734 -1.985 1.00 96.38 99 GLU A N 1
ATOM 775 C CA . GLU A 1 99 ? 8.099 2.811 -2.462 1.00 96.38 99 GLU A CA 1
ATOM 776 C C . GLU A 1 99 ? 9.536 2.282 -2.491 1.00 96.38 99 GLU A C 1
ATOM 778 O O . GLU A 1 99 ? 10.038 1.767 -1.488 1.00 96.38 99 GLU A O 1
ATOM 783 N N . PHE A 1 100 ? 10.193 2.381 -3.645 1.00 95.38 100 PHE A N 1
ATOM 784 C CA . PHE A 1 100 ? 11.591 1.997 -3.829 1.00 95.38 100 PHE A CA 1
ATOM 785 C C . PHE A 1 100 ? 12.418 3.267 -3.912 1.00 95.38 100 PHE A C 1
ATOM 787 O O . PHE A 1 100 ? 12.269 4.023 -4.865 1.00 95.38 100 PHE A O 1
ATOM 794 N N . THR A 1 101 ? 13.295 3.500 -2.940 1.00 94.12 101 THR A N 1
ATOM 795 C CA . THR A 1 101 ? 14.146 4.691 -2.876 1.00 94.12 101 THR A CA 1
ATOM 796 C C . THR A 1 101 ? 15.605 4.312 -3.079 1.00 94.12 101 THR A C 1
ATOM 798 O O . THR A 1 101 ? 16.119 3.416 -2.411 1.00 94.12 101 THR A O 1
ATOM 801 N N . ALA A 1 102 ? 16.300 5.011 -3.971 1.00 92.06 102 ALA A N 1
ATOM 802 C CA . ALA A 1 102 ? 17.729 4.821 -4.197 1.00 92.06 102 ALA A CA 1
ATOM 803 C C . ALA A 1 102 ? 18.417 6.146 -4.537 1.00 92.06 102 ALA A C 1
ATOM 805 O O . ALA A 1 102 ? 17.786 7.097 -4.996 1.00 92.06 102 ALA A O 1
ATOM 806 N N . LYS A 1 103 ? 19.737 6.212 -4.338 1.00 86.62 103 LYS A N 1
ATOM 807 C CA . LYS A 1 103 ? 20.533 7.363 -4.786 1.00 86.62 103 LYS A CA 1
ATOM 808 C C . LYS A 1 103 ? 20.556 7.461 -6.311 1.00 86.62 103 LYS A C 1
ATOM 810 O O . LYS A 1 103 ? 20.688 6.439 -7.001 1.00 86.62 103 LYS A O 1
ATOM 815 N N . GLN A 1 104 ? 20.495 8.693 -6.817 1.00 77.56 104 GLN A N 1
ATOM 816 C CA . GLN A 1 104 ? 20.552 8.989 -8.252 1.00 77.56 104 GLN A CA 1
ATOM 817 C C . GLN A 1 104 ? 21.840 8.506 -8.886 1.00 77.56 104 GLN A C 1
ATOM 819 O O . GLN A 1 104 ? 21.809 7.910 -9.959 1.00 77.56 104 GLN A O 1
ATOM 824 N N . VAL A 1 105 ? 22.957 8.675 -8.187 1.00 73.81 105 VAL A N 1
ATOM 825 C CA . VAL A 1 105 ? 24.279 8.287 -8.668 1.00 73.81 105 VAL A CA 1
ATOM 826 C C . VAL A 1 105 ? 24.814 7.154 -7.808 1.00 73.81 105 VAL A C 1
ATOM 828 O O . VAL A 1 105 ? 24.632 7.111 -6.591 1.00 73.81 105 VAL A O 1
ATOM 831 N N . ASN A 1 106 ? 25.479 6.204 -8.456 1.00 74.06 106 ASN A N 1
ATOM 832 C CA . ASN A 1 106 ? 26.148 5.110 -7.777 1.00 74.06 106 ASN A CA 1
ATOM 833 C C . ASN A 1 106 ? 27.655 5.218 -8.005 1.00 74.06 106 ASN A C 1
ATOM 835 O O . ASN A 1 106 ? 28.161 4.785 -9.039 1.00 74.06 106 ASN A O 1
ATOM 839 N N . GLY A 1 107 ? 28.368 5.813 -7.048 1.00 64.12 107 GLY A N 1
ATOM 840 C CA . GLY A 1 107 ? 29.812 6.051 -7.151 1.00 64.12 107 GLY A CA 1
ATOM 841 C C . GLY A 1 107 ? 30.670 4.779 -7.173 1.00 64.12 107 GLY A C 1
ATOM 842 O O . GLY A 1 107 ? 31.846 4.835 -7.523 1.00 64.12 107 GLY A O 1
ATOM 843 N N . ASN A 1 108 ? 30.095 3.615 -6.854 1.00 69.19 108 ASN A N 1
ATOM 844 C CA . ASN A 1 108 ? 30.849 2.381 -6.649 1.00 69.19 108 ASN A CA 1
ATOM 845 C C . ASN A 1 108 ? 30.673 1.391 -7.816 1.00 69.19 108 ASN A C 1
ATOM 847 O O . ASN A 1 108 ? 29.874 1.579 -8.732 1.00 69.19 108 ASN A O 1
ATOM 851 N N . ARG A 1 109 ? 31.483 0.323 -7.834 1.00 72.56 109 ARG A N 1
ATOM 852 C CA . ARG A 1 109 ? 31.277 -0.830 -8.739 1.00 72.56 109 ARG A CA 1
ATOM 853 C C . ARG A 1 109 ? 30.143 -1.752 -8.271 1.00 72.56 109 ARG A C 1
ATOM 855 O O . ARG A 1 109 ? 29.678 -2.567 -9.056 1.00 72.56 109 ARG A O 1
ATOM 862 N N . ASP A 1 110 ? 29.717 -1.607 -7.020 1.00 80.31 110 ASP A N 1
ATOM 863 C CA . ASP A 1 110 ? 28.578 -2.323 -6.444 1.00 80.31 110 ASP A CA 1
ATOM 864 C C . ASP A 1 110 ? 27.263 -1.843 -7.068 1.00 80.31 110 ASP A C 1
ATOM 866 O O . ASP A 1 110 ? 27.232 -0.796 -7.708 1.00 80.31 110 ASP A O 1
ATOM 870 N N . SER A 1 111 ? 26.162 -2.567 -6.871 1.00 86.12 111 SER A N 1
ATOM 871 C CA . SER A 1 111 ? 24.837 -2.060 -7.253 1.00 86.12 111 SER A CA 1
ATOM 872 C C . SER A 1 111 ? 24.358 -0.939 -6.319 1.00 86.12 111 SER A C 1
ATOM 874 O O . SER A 1 111 ? 24.890 -0.740 -5.217 1.00 86.12 111 SER A O 1
ATOM 876 N N . ARG A 1 112 ? 23.323 -0.213 -6.764 1.00 88.19 112 ARG A N 1
ATOM 877 C CA . ARG A 1 112 ? 22.638 0.787 -5.941 1.00 88.19 112 ARG A CA 1
ATOM 878 C C . ARG A 1 112 ? 22.091 0.128 -4.680 1.00 88.19 112 ARG A C 1
ATOM 880 O O . ARG A 1 112 ? 21.541 -0.968 -4.730 1.00 88.19 112 ARG A O 1
ATOM 887 N N . HIS A 1 113 ? 22.217 0.835 -3.568 1.00 90.94 113 HIS A N 1
ATOM 888 C CA . HIS A 1 113 ? 21.452 0.524 -2.374 1.00 90.94 113 HIS A CA 1
ATOM 889 C C . HIS A 1 113 ? 20.005 0.979 -2.585 1.00 90.94 113 HIS A C 1
ATOM 891 O O . HIS A 1 113 ? 19.785 2.136 -2.956 1.00 90.94 113 HIS A O 1
ATOM 897 N N . VAL A 1 114 ? 19.051 0.070 -2.393 1.00 94.19 114 VAL A N 1
ATOM 898 C CA . VAL A 1 114 ? 17.619 0.309 -2.593 1.00 94.19 114 VAL A CA 1
ATOM 899 C C . VAL A 1 114 ? 16.884 0.062 -1.283 1.00 94.19 114 VAL A C 1
ATOM 901 O O . VAL A 1 114 ? 16.863 -1.067 -0.789 1.00 94.19 114 VAL A O 1
ATOM 904 N N . ARG A 1 115 ? 16.234 1.106 -0.775 1.00 95.88 115 ARG A N 1
ATOM 905 C CA . ARG A 1 115 ? 15.296 1.031 0.344 1.00 95.88 115 ARG A CA 1
ATOM 906 C C . ARG A 1 115 ? 13.909 0.725 -0.182 1.00 95.88 115 ARG A C 1
ATOM 908 O O . ARG A 1 115 ? 13.412 1.454 -1.035 1.00 95.88 115 ARG A O 1
ATOM 915 N N . VAL A 1 116 ? 13.278 -0.318 0.337 1.00 97.44 116 VAL A N 1
ATOM 916 C CA . VAL A 1 116 ? 11.885 -0.664 0.040 1.00 97.44 116 VAL A CA 1
ATOM 917 C C . VAL A 1 116 ? 11.046 -0.396 1.283 1.00 97.44 116 VAL A C 1
ATOM 919 O O . VAL A 1 116 ? 11.233 -1.029 2.324 1.00 97.44 116 VAL A O 1
ATOM 922 N N . SER A 1 117 ? 10.108 0.538 1.179 1.00 97.50 117 SER A N 1
ATOM 923 C CA . SER A 1 117 ? 9.192 0.950 2.250 1.00 97.50 117 SER A CA 1
ATOM 924 C C . SER A 1 117 ? 7.735 0.849 1.791 1.00 97.50 117 SER A C 1
ATOM 926 O O . SER A 1 117 ? 7.434 0.520 0.643 1.00 97.50 117 SER A O 1
ATOM 928 N N . ILE A 1 118 ? 6.800 1.092 2.711 1.00 97.81 118 ILE A N 1
ATO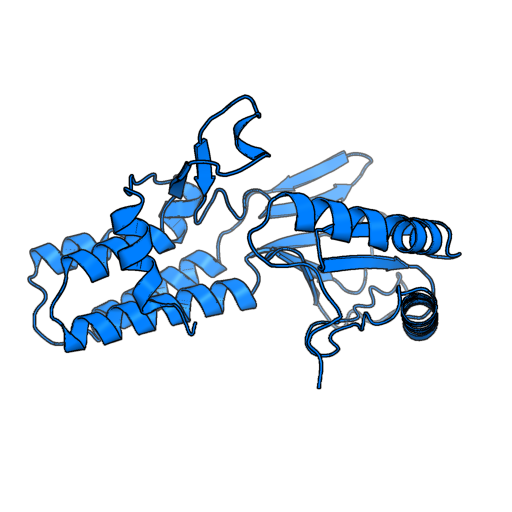M 929 C CA . ILE A 1 118 ? 5.382 1.255 2.375 1.00 97.81 118 ILE A CA 1
ATOM 930 C C . ILE A 1 118 ? 5.211 2.617 1.711 1.00 97.81 118 ILE A C 1
ATOM 932 O O . ILE A 1 118 ? 5.669 3.618 2.260 1.00 97.81 118 ILE A O 1
ATOM 936 N N . SER A 1 119 ? 4.507 2.676 0.582 1.00 96.56 119 SER A N 1
ATOM 937 C CA . SER A 1 119 ? 4.423 3.930 -0.158 1.00 96.56 119 SER A CA 1
ATOM 938 C C . SER A 1 119 ? 3.647 5.028 0.565 1.00 96.56 119 SER A C 1
ATOM 940 O O . SER A 1 119 ? 2.663 4.773 1.276 1.00 96.56 119 SER A O 1
ATOM 942 N N . GLN A 1 120 ? 4.041 6.284 0.338 1.00 95.44 120 GLN A N 1
ATOM 943 C CA . GLN A 1 120 ? 3.408 7.448 0.969 1.00 95.44 120 GLN A CA 1
ATOM 944 C C . GLN A 1 120 ? 1.907 7.522 0.675 1.00 95.44 120 GLN A C 1
ATOM 946 O O . GLN A 1 120 ? 1.107 7.865 1.550 1.00 95.44 120 GLN A O 1
ATOM 951 N N . ARG A 1 121 ? 1.486 7.124 -0.533 1.00 94.25 121 ARG A N 1
ATOM 952 C CA . ARG A 1 121 ? 0.065 7.038 -0.906 1.00 94.25 121 ARG A CA 1
ATOM 953 C C . ARG A 1 121 ? -0.690 6.046 -0.011 1.00 94.25 121 ARG A C 1
ATOM 955 O O . ARG A 1 121 ? -1.814 6.329 0.413 1.00 94.25 121 ARG A O 1
ATOM 962 N N . LYS A 1 122 ? -0.087 4.898 0.320 1.00 95.75 122 LYS A N 1
ATOM 963 C CA . LYS A 1 122 ? -0.683 3.904 1.231 1.00 95.75 122 LYS A CA 1
ATOM 964 C C . LYS A 1 122 ? -0.695 4.387 2.682 1.00 95.75 122 LYS A C 1
ATOM 966 O O . LYS A 1 122 ? -1.715 4.211 3.351 1.00 95.75 122 LYS A O 1
ATOM 971 N N . LEU A 1 123 ? 0.372 5.030 3.151 1.00 97.56 123 LEU A N 1
ATOM 972 C CA . LEU A 1 123 ? 0.447 5.595 4.505 1.00 97.56 123 LEU A CA 1
ATOM 973 C C . LEU A 1 123 ? -0.608 6.689 4.716 1.00 97.56 123 LEU A C 1
ATOM 975 O O . LEU A 1 123 ? -1.384 6.618 5.671 1.00 97.56 123 LEU A O 1
ATOM 979 N N . LYS A 1 124 ? -0.734 7.629 3.769 1.00 96.88 124 LYS A N 1
ATOM 980 C CA . LYS A 1 124 ? -1.797 8.650 3.767 1.00 96.88 124 LYS A CA 1
ATOM 981 C C . LYS A 1 124 ? -3.184 8.015 3.784 1.00 96.88 124 LYS A C 1
ATOM 983 O O . LYS A 1 124 ? -4.051 8.446 4.539 1.00 96.88 124 LYS A O 1
ATOM 988 N N . LYS A 1 125 ? -3.395 6.933 3.026 1.00 96.31 125 LYS A N 1
ATOM 989 C CA . LYS A 1 125 ? -4.661 6.188 3.060 1.00 96.31 125 LYS A CA 1
ATOM 990 C C . LYS A 1 125 ? -4.960 5.600 4.444 1.00 96.31 125 LYS A C 1
ATOM 992 O O . LYS A 1 125 ? -6.107 5.644 4.889 1.00 96.31 125 LYS A O 1
ATOM 997 N N . ILE A 1 126 ? -3.955 5.072 5.144 1.00 97.38 126 ILE A N 1
ATOM 998 C CA . ILE A 1 126 ? -4.109 4.604 6.530 1.00 97.38 126 ILE A CA 1
ATOM 999 C C . ILE A 1 126 ? -4.470 5.777 7.450 1.00 97.38 126 ILE A C 1
ATOM 1001 O O . ILE A 1 126 ? -5.445 5.670 8.195 1.00 97.38 126 ILE A O 1
ATOM 1005 N N . GLN A 1 127 ? -3.762 6.907 7.358 1.00 97.81 127 GLN A N 1
ATOM 1006 C CA . GLN A 1 127 ? -4.055 8.111 8.148 1.00 97.81 127 GLN A CA 1
ATOM 1007 C C . GLN A 1 127 ? -5.487 8.611 7.916 1.00 97.81 127 GLN A C 1
ATOM 1009 O O . GLN A 1 127 ? -6.224 8.818 8.881 1.00 97.81 127 GLN A O 1
ATOM 1014 N N . SER A 1 128 ? -5.928 8.717 6.659 1.00 97.44 128 SER A N 1
ATOM 1015 C CA . SER A 1 128 ? -7.303 9.092 6.303 1.00 97.44 128 SER A CA 1
ATOM 1016 C C . SER A 1 128 ? -8.327 8.154 6.936 1.00 97.44 128 SER A C 1
ATOM 1018 O O . SER A 1 128 ? -9.309 8.606 7.525 1.00 97.44 128 SER A O 1
ATOM 1020 N N . ARG A 1 129 ? -8.085 6.838 6.897 1.00 97.75 129 ARG A N 1
ATOM 1021 C CA . ARG A 1 129 ? -8.969 5.849 7.533 1.00 97.75 129 ARG A CA 1
ATOM 1022 C C . ARG A 1 129 ? -8.988 5.968 9.051 1.00 97.75 129 ARG A C 1
ATOM 1024 O O . ARG A 1 129 ? -10.059 5.817 9.641 1.00 97.75 129 ARG A O 1
ATOM 1031 N N . VAL A 1 130 ? -7.857 6.274 9.688 1.00 97.19 130 VAL A N 1
ATOM 1032 C CA . VAL A 1 130 ? -7.812 6.598 11.122 1.00 97.19 130 VAL A CA 1
ATOM 1033 C C . VAL A 1 130 ? -8.677 7.830 11.394 1.00 97.19 130 VAL A C 1
ATOM 1035 O O . VAL A 1 130 ? -9.600 7.737 12.198 1.00 97.19 130 VAL A O 1
ATOM 1038 N N . ILE A 1 131 ? -8.484 8.938 10.672 1.00 96.25 131 ILE A N 1
ATOM 1039 C CA . ILE A 1 131 ? -9.279 10.170 10.846 1.00 96.25 131 ILE A CA 1
ATOM 1040 C C . ILE A 1 131 ? -10.774 9.887 10.707 1.00 96.25 131 ILE A C 1
ATOM 1042 O O . ILE A 1 131 ? -11.554 10.279 11.572 1.00 96.25 131 ILE A O 1
ATOM 1046 N N . LEU A 1 132 ? -11.180 9.179 9.653 1.00 96.12 132 LEU A N 1
ATOM 1047 C CA . LEU A 1 132 ? -12.582 8.826 9.425 1.00 96.12 132 LEU A CA 1
ATOM 1048 C C . LEU A 1 132 ? -13.144 7.938 10.537 1.00 96.12 132 LEU A C 1
ATOM 1050 O O . LEU A 1 132 ? -14.290 8.118 10.935 1.00 96.12 132 LEU A O 1
ATOM 1054 N N . SER A 1 133 ? -12.337 7.025 11.082 1.00 96.06 133 SER A N 1
ATOM 1055 C CA . SER A 1 133 ? -12.747 6.183 12.212 1.00 96.06 133 SER A CA 1
ATOM 1056 C C . SER A 1 133 ? -13.022 7.018 13.463 1.00 96.06 133 SER A C 1
ATOM 1058 O O . SER A 1 133 ? -14.027 6.795 14.131 1.00 96.06 133 SER A O 1
ATOM 1060 N N . PHE A 1 134 ? -12.163 8.000 13.753 1.00 94.94 134 PHE A N 1
ATOM 1061 C CA . PHE A 1 134 ? -12.343 8.924 14.877 1.00 94.94 134 PHE A CA 1
ATOM 1062 C C . PHE A 1 134 ? -13.526 9.878 14.661 1.00 94.94 134 PHE A C 1
ATOM 1064 O O . PHE A 1 134 ? -14.297 10.102 15.590 1.00 94.94 134 PHE A O 1
ATOM 1071 N N . LYS A 1 135 ? -13.715 10.398 13.440 1.00 93.56 135 LYS A N 1
ATOM 1072 C CA . LYS A 1 135 ? -14.877 11.233 13.092 1.00 93.56 135 LYS A CA 1
ATOM 1073 C C . LYS A 1 135 ? -16.194 10.471 13.248 1.00 93.56 135 LYS A C 1
ATOM 1075 O O . LYS A 1 135 ? -17.146 11.006 13.804 1.00 93.56 135 LYS A O 1
ATOM 1080 N N . ASP A 1 136 ? -16.247 9.222 12.786 1.00 93.75 136 ASP A N 1
ATOM 1081 C CA . ASP A 1 136 ? -17.445 8.391 12.929 1.00 93.75 136 ASP A CA 1
ATOM 1082 C C . ASP A 1 136 ? -17.744 8.073 14.399 1.00 93.75 136 ASP A C 1
ATOM 1084 O O . ASP A 1 136 ? -18.898 8.128 14.819 1.00 93.75 136 ASP A O 1
ATOM 1088 N N . TYR A 1 137 ? -16.707 7.821 15.203 1.00 94.25 137 TYR A N 1
ATOM 1089 C CA . TYR A 1 137 ? -16.856 7.659 16.648 1.00 94.25 137 TYR A CA 1
ATOM 1090 C C . TYR A 1 137 ? -17.400 8.921 17.323 1.00 94.25 137 TYR A C 1
ATOM 1092 O O . TYR A 1 137 ? -18.352 8.822 18.086 1.00 94.25 137 TYR A O 1
ATOM 1100 N N . ALA A 1 138 ? -16.862 10.103 17.009 1.00 92.50 138 ALA A N 1
ATOM 1101 C CA . ALA A 1 138 ? -17.337 11.361 17.589 1.00 92.50 138 ALA A CA 1
ATOM 1102 C C . ALA A 1 138 ? -18.836 11.606 17.328 1.00 92.50 138 ALA A C 1
ATOM 1104 O O . ALA A 1 138 ? -19.507 12.245 18.130 1.00 92.50 138 ALA A O 1
ATOM 1105 N N . ARG A 1 139 ? -19.366 11.068 16.223 1.00 91.44 139 ARG A N 1
ATOM 1106 C CA . ARG A 1 139 ? -20.789 11.137 15.873 1.00 91.44 139 ARG A CA 1
ATOM 1107 C C . ARG A 1 139 ? -21.642 10.053 16.540 1.00 91.44 139 ARG A C 1
ATOM 1109 O O . ARG A 1 139 ? -22.794 10.311 16.860 1.00 91.44 139 ARG A O 1
ATOM 1116 N N . THR A 1 140 ? -21.128 8.831 16.658 1.00 93.25 140 THR A N 1
ATOM 1117 C CA . THR A 1 140 ? -21.934 7.643 17.014 1.00 93.25 140 THR A CA 1
ATOM 1118 C C . THR A 1 140 ? -21.722 7.147 18.440 1.00 93.25 140 THR A C 1
ATOM 1120 O O . THR A 1 140 ? -22.561 6.421 18.959 1.00 93.25 140 THR A O 1
ATOM 1123 N N . GLY A 1 141 ? -20.586 7.473 19.057 1.00 92.25 141 GLY A N 1
ATOM 1124 C CA . GLY A 1 141 ? -20.154 6.895 20.327 1.00 92.25 141 GLY A CA 1
ATOM 1125 C C . GLY A 1 141 ? -19.775 5.409 20.254 1.00 92.25 141 GLY A C 1
ATOM 1126 O O . GLY A 1 141 ? -19.472 4.819 21.291 1.00 92.25 141 GLY A O 1
ATOM 1127 N N . ASP A 1 142 ? -19.751 4.778 19.069 1.00 94.12 142 ASP A N 1
ATOM 1128 C CA . ASP A 1 142 ? -19.434 3.348 18.934 1.00 94.12 142 ASP A CA 1
ATOM 1129 C C . ASP A 1 142 ? -17.927 3.093 19.090 1.00 94.12 142 ASP A C 1
ATOM 1131 O O . ASP A 1 142 ? -17.147 2.983 18.133 1.00 94.12 142 ASP A O 1
ATOM 1135 N N . TRP A 1 143 ? -17.503 3.003 20.348 1.00 94.50 143 TRP A N 1
ATOM 1136 C CA . TRP A 1 143 ? -16.124 2.702 20.709 1.00 94.50 143 TRP A CA 1
ATOM 1137 C C . TRP A 1 143 ? -15.676 1.328 20.191 1.00 94.50 143 TRP A C 1
ATOM 1139 O O . TRP A 1 143 ? -14.519 1.162 19.792 1.00 94.50 143 TRP A O 1
ATOM 1149 N N . GLY A 1 144 ? -16.575 0.338 20.180 1.00 95.62 144 GLY A N 1
ATOM 1150 C CA . GLY A 1 144 ? -16.256 -1.017 19.733 1.00 95.62 144 GLY A CA 1
ATOM 1151 C C . GLY A 1 144 ? -15.831 -1.029 18.267 1.00 95.62 144 GLY A C 1
ATOM 1152 O O . GLY A 1 144 ? -14.819 -1.638 17.909 1.00 95.62 144 GLY A O 1
ATOM 1153 N N . LEU A 1 145 ? -16.557 -0.295 17.423 1.00 96.19 145 LEU A N 1
ATOM 1154 C CA . LEU A 1 145 ? -16.228 -0.132 16.011 1.00 96.19 145 LEU A CA 1
ATOM 1155 C C . LEU A 1 145 ? -14.967 0.707 15.787 1.00 96.19 145 LEU A C 1
ATOM 1157 O O . LEU A 1 145 ? -14.159 0.345 14.928 1.00 96.19 145 LEU A O 1
ATOM 1161 N N . LEU A 1 146 ? -14.743 1.771 16.567 1.00 95.88 146 LEU A N 1
ATOM 1162 C CA . LEU A 1 146 ? -13.482 2.526 16.527 1.00 95.88 146 LEU A CA 1
ATOM 1163 C C . LEU A 1 146 ? -12.280 1.615 16.809 1.00 95.88 146 LEU A C 1
ATOM 1165 O O . LEU A 1 146 ? -11.322 1.581 16.031 1.00 95.88 146 LEU A O 1
ATOM 1169 N N . LYS A 1 147 ? -12.343 0.851 17.903 1.00 96.75 147 LYS A N 1
ATOM 1170 C CA . LYS A 1 147 ? -11.285 -0.079 18.307 1.00 96.75 147 LYS A CA 1
ATOM 1171 C C . LYS A 1 147 ? -11.019 -1.128 17.234 1.00 96.75 147 LYS A C 1
ATOM 1173 O O . LYS A 1 147 ? -9.860 -1.391 16.913 1.00 96.75 147 LYS A O 1
ATOM 1178 N N . ASP A 1 148 ? -12.069 -1.718 16.673 1.00 97.50 148 ASP A N 1
ATOM 1179 C CA . ASP A 1 148 ? -11.932 -2.735 15.632 1.00 97.50 148 ASP A CA 1
ATOM 1180 C C . ASP A 1 148 ? -11.353 -2.165 14.336 1.00 97.50 148 ASP A C 1
ATOM 1182 O O . ASP A 1 148 ? -10.512 -2.812 13.714 1.00 97.50 148 ASP A O 1
ATOM 1186 N N . ARG A 1 149 ? -11.722 -0.936 13.960 1.00 97.38 149 ARG A N 1
ATOM 1187 C CA . ARG A 1 149 ? -11.139 -0.232 12.810 1.00 97.38 149 ARG A CA 1
ATOM 1188 C C . ARG A 1 149 ? -9.649 0.026 12.989 1.00 97.38 149 ARG A C 1
ATOM 1190 O O . ARG A 1 149 ? -8.878 -0.279 12.083 1.00 97.38 149 ARG A O 1
ATOM 1197 N N . VAL A 1 150 ? -9.225 0.527 14.150 1.00 97.56 150 VAL A N 1
ATOM 1198 C CA . VAL A 1 150 ? -7.793 0.743 14.416 1.00 97.56 150 VAL A CA 1
ATOM 1199 C C . VAL A 1 150 ? -7.046 -0.590 14.436 1.00 97.56 150 VAL A C 1
ATOM 1201 O O . VAL A 1 150 ? -6.030 -0.713 13.759 1.00 97.56 150 VAL A O 1
ATOM 1204 N N . LYS A 1 151 ? -7.586 -1.624 15.099 1.00 97.75 151 LYS A N 1
ATOM 1205 C CA . LYS A 1 151 ? -7.013 -2.982 15.068 1.00 97.75 151 LYS A CA 1
ATOM 1206 C C . LYS A 1 151 ? -6.886 -3.536 13.651 1.00 97.75 151 LYS A C 1
ATOM 1208 O O . LYS A 1 151 ? -5.887 -4.171 13.339 1.00 97.75 151 LYS A O 1
ATOM 1213 N N . TYR A 1 152 ? -7.889 -3.329 12.803 1.00 97.19 152 TYR A N 1
ATOM 1214 C CA . TYR A 1 152 ? -7.868 -3.784 11.415 1.00 97.19 152 TYR A CA 1
ATOM 1215 C C . TYR A 1 152 ? -6.758 -3.112 10.604 1.00 97.19 152 TYR A C 1
ATOM 1217 O O . TYR A 1 152 ? -6.127 -3.763 9.775 1.00 97.19 152 TYR A O 1
ATOM 1225 N N . LEU A 1 153 ? -6.503 -1.826 10.854 1.00 97.62 153 LEU A N 1
ATOM 1226 C CA . LEU A 1 153 ? -5.443 -1.074 10.183 1.00 97.62 153 LEU A CA 1
ATOM 1227 C C . LEU A 1 153 ? -4.047 -1.405 10.729 1.00 97.62 153 LEU A C 1
ATOM 1229 O O . LEU A 1 153 ? -3.088 -1.411 9.962 1.00 97.62 153 LEU A O 1
ATOM 1233 N N . SER A 1 154 ? -3.931 -1.665 12.034 1.00 98.00 154 SER A N 1
ATOM 1234 C CA . SER A 1 154 ? -2.644 -1.824 12.716 1.00 98.00 154 SER A CA 1
ATOM 1235 C C . SER A 1 154 ? -2.189 -3.275 12.871 1.00 98.00 154 SER A C 1
ATOM 1237 O O . SER A 1 154 ? -1.080 -3.496 13.335 1.00 98.00 154 SER A O 1
ATOM 1239 N N . ALA A 1 155 ? -3.019 -4.273 12.562 1.00 97.75 155 ALA A N 1
ATOM 1240 C CA . ALA A 1 155 ? -2.701 -5.685 12.773 1.00 97.75 155 ALA A CA 1
ATOM 1241 C C . ALA A 1 155 ? -2.845 -6.512 11.488 1.00 97.75 155 ALA A C 1
ATOM 1243 O O . ALA A 1 155 ? -3.086 -6.003 10.393 1.00 97.75 155 ALA A O 1
ATOM 1244 N N . ASN A 1 156 ? -2.670 -7.820 11.638 1.00 97.69 156 ASN A N 1
ATOM 1245 C CA . ASN A 1 156 ? -2.792 -8.805 10.577 1.00 97.69 156 ASN A CA 1
ATOM 1246 C C . ASN A 1 156 ? -4.014 -9.688 10.809 1.00 97.69 156 ASN A C 1
ATOM 1248 O O . ASN A 1 156 ? -4.338 -10.027 11.945 1.00 97.69 156 ASN A O 1
ATOM 1252 N N . PHE A 1 157 ? -4.680 -10.111 9.747 1.00 94.81 157 PHE A N 1
ATOM 1253 C CA . PHE A 1 157 ? -5.892 -10.918 9.831 1.00 94.81 157 PHE A CA 1
ATOM 1254 C C . PHE A 1 157 ? -5.968 -11.916 8.680 1.00 94.81 157 PHE A C 1
ATOM 1256 O O . PHE A 1 157 ? -5.231 -11.840 7.698 1.00 94.81 157 PHE A O 1
ATOM 1263 N N . ARG A 1 158 ? -6.852 -12.901 8.831 1.00 91.38 158 ARG A N 1
ATOM 1264 C CA . ARG A 1 158 ? -7.143 -13.882 7.784 1.00 91.38 158 ARG A CA 1
ATOM 1265 C C . ARG A 1 158 ? -8.334 -13.415 6.963 1.00 91.38 158 ARG A C 1
ATOM 1267 O O . ARG A 1 158 ? -9.343 -12.999 7.530 1.00 91.38 158 ARG A O 1
ATOM 1274 N N . VAL A 1 159 ? -8.218 -13.547 5.650 1.00 85.38 159 VAL A N 1
ATOM 1275 C CA . VAL A 1 159 ? -9.298 -13.334 4.688 1.00 85.38 159 VAL A CA 1
ATOM 1276 C C . VAL A 1 159 ? -9.557 -14.650 3.969 1.00 85.38 159 VAL A C 1
ATOM 1278 O O . VAL A 1 159 ? -8.618 -15.370 3.624 1.00 85.38 159 VAL A O 1
ATOM 1281 N N . GLN A 1 160 ? -10.830 -14.980 3.780 1.00 78.94 160 GLN A N 1
ATOM 1282 C CA . GLN A 1 160 ? -11.232 -16.136 2.985 1.00 78.94 160 GLN A CA 1
ATOM 1283 C C . GLN A 1 160 ? -11.080 -15.810 1.500 1.00 78.94 160 GLN A C 1
ATOM 1285 O O . GLN A 1 160 ? -11.497 -14.738 1.060 1.00 78.94 160 GLN A O 1
ATOM 1290 N N . ARG A 1 161 ? -10.496 -16.734 0.735 1.00 71.50 161 ARG A N 1
ATOM 1291 C CA . ARG A 1 161 ? -10.428 -16.608 -0.727 1.00 71.50 161 ARG A CA 1
ATOM 1292 C C . ARG A 1 161 ? -11.830 -16.735 -1.327 1.00 71.50 161 ARG A C 1
ATOM 1294 O O . ARG A 1 161 ? -12.644 -17.505 -0.819 1.00 71.50 161 ARG A O 1
ATOM 1301 N N . GLN A 1 162 ? -12.095 -16.003 -2.406 1.00 64.12 162 GLN A N 1
ATOM 1302 C CA . GLN A 1 162 ? -13.342 -16.078 -3.175 1.00 64.12 162 GLN A CA 1
ATOM 1303 C C . GLN A 1 162 ? -13.033 -16.387 -4.649 1.00 64.12 162 GLN A C 1
ATOM 1305 O O . GLN A 1 162 ? -11.952 -16.068 -5.138 1.00 64.12 162 GLN A O 1
ATOM 1310 N N . GLY A 1 163 ? -13.982 -16.996 -5.365 1.00 60.69 163 GLY A N 1
ATOM 1311 C CA . GLY A 1 163 ? -13.867 -17.257 -6.806 1.00 60.69 163 GLY A CA 1
ATOM 1312 C C . GLY A 1 163 ? -12.810 -18.304 -7.184 1.00 60.69 163 GLY A C 1
ATOM 1313 O O . GLY A 1 163 ? -12.536 -19.226 -6.419 1.00 60.69 163 GLY A O 1
ATOM 1314 N N . ALA A 1 164 ? -12.206 -18.160 -8.370 1.00 52.81 164 ALA A N 1
ATOM 1315 C CA . ALA A 1 164 ? -11.224 -19.104 -8.928 1.00 52.81 164 ALA A CA 1
ATOM 1316 C C . ALA A 1 164 ? -9.978 -19.313 -8.038 1.00 52.81 164 ALA A C 1
ATOM 1318 O O . ALA A 1 164 ? -9.312 -20.344 -8.114 1.00 52.81 164 ALA A O 1
ATOM 1319 N N . GLU A 1 165 ? -9.689 -18.378 -7.127 1.00 52.62 165 GLU A N 1
ATOM 1320 C CA . GLU A 1 165 ? -8.597 -18.497 -6.154 1.00 52.62 165 GLU A CA 1
ATOM 1321 C C . GLU A 1 165 ? -8.869 -19.505 -5.024 1.00 52.62 165 GLU A C 1
ATOM 1323 O O . GLU A 1 165 ? -7.940 -19.862 -4.288 1.00 52.62 165 GLU A O 1
ATOM 1328 N N . PHE A 1 166 ? -10.115 -19.981 -4.887 1.00 54.12 166 PHE A N 1
ATOM 1329 C CA . PHE A 1 166 ? -10.521 -21.028 -3.942 1.00 54.12 166 PHE A CA 1
ATOM 1330 C C . PHE A 1 166 ? -9.870 -22.389 -4.249 1.00 54.12 166 PHE A C 1
ATOM 1332 O O . PHE A 1 166 ? -9.704 -23.202 -3.345 1.00 54.12 166 PHE A O 1
ATOM 1339 N N . VAL A 1 167 ? -9.450 -22.618 -5.501 1.00 52.31 167 VAL A N 1
ATOM 1340 C CA . VAL A 1 167 ? -8.877 -23.892 -5.985 1.00 52.31 167 VAL A CA 1
ATOM 1341 C C . VAL A 1 167 ? -7.410 -24.090 -5.551 1.00 52.31 167 VAL A C 1
ATOM 1343 O O . VAL A 1 167 ? -6.842 -25.168 -5.698 1.00 52.31 167 VAL A O 1
ATOM 1346 N N . ARG A 1 168 ? -6.764 -23.073 -4.963 1.00 56.22 168 ARG A N 1
ATOM 1347 C CA . ARG A 1 168 ? -5.396 -23.190 -4.423 1.00 56.22 168 ARG A CA 1
ATOM 1348 C C . ARG A 1 168 ? -5.393 -23.806 -3.011 1.00 56.22 168 ARG A C 1
ATOM 1350 O O . ARG A 1 168 ? -6.313 -23.595 -2.234 1.00 56.22 168 ARG A O 1
ATOM 1357 N N . SER A 1 169 ? -4.289 -24.473 -2.651 1.00 55.12 169 SER A N 1
ATOM 1358 C CA . SER A 1 169 ? -4.016 -25.271 -1.426 1.00 55.12 169 SER A CA 1
ATOM 1359 C C . SER A 1 169 ? -4.526 -24.754 -0.053 1.00 55.12 169 SER A C 1
ATOM 1361 O O . SER A 1 169 ? -4.654 -25.546 0.878 1.00 55.12 169 SER A O 1
ATOM 1363 N N . SER A 1 170 ? -4.864 -23.468 0.115 1.00 64.44 170 SER A N 1
ATOM 1364 C CA . SER A 1 170 ? -5.394 -22.914 1.373 1.00 64.44 170 SER A CA 1
ATOM 1365 C C . SER A 1 170 ? -6.621 -22.032 1.142 1.00 64.44 170 SER A C 1
ATOM 1367 O O . SER A 1 170 ? -6.562 -21.060 0.390 1.00 64.44 170 SER A O 1
ATOM 1369 N N . ARG A 1 171 ? -7.694 -22.286 1.908 1.00 69.25 171 ARG A N 1
ATOM 1370 C CA . ARG A 1 171 ? -8.936 -21.481 1.918 1.00 69.25 171 ARG A CA 1
ATOM 1371 C C . ARG A 1 171 ? -8.738 -20.036 2.396 1.00 69.25 171 ARG A C 1
ATOM 1373 O O . ARG A 1 171 ? -9.615 -19.200 2.198 1.00 69.25 171 ARG A O 1
ATOM 1380 N N . ASN A 1 172 ? -7.614 -19.741 3.053 1.00 77.00 172 ASN A N 1
ATOM 1381 C CA . ASN A 1 172 ? -7.347 -18.443 3.668 1.00 77.00 172 ASN A CA 1
ATOM 1382 C C . ASN A 1 172 ? -6.038 -17.823 3.163 1.00 77.00 172 ASN A C 1
ATOM 1384 O O . ASN A 1 172 ? -5.071 -18.531 2.861 1.00 77.00 172 ASN A O 1
ATOM 1388 N N . VAL A 1 173 ? -6.002 -16.491 3.140 1.00 86.62 173 VAL A N 1
ATOM 1389 C CA . VAL A 1 173 ? -4.802 -15.666 2.937 1.00 86.62 173 VAL A CA 1
ATOM 1390 C C . VAL A 1 173 ? -4.638 -14.749 4.140 1.00 86.62 173 VAL A C 1
ATOM 1392 O O . VAL A 1 173 ? -5.624 -14.317 4.742 1.00 86.62 173 VAL A O 1
ATOM 1395 N N . PHE A 1 174 ? -3.394 -14.476 4.519 1.00 91.25 174 PHE A N 1
ATOM 1396 C CA . PHE A 1 174 ? -3.112 -13.435 5.494 1.00 91.25 174 PHE A CA 1
ATOM 1397 C C . PHE A 1 174 ? -2.997 -12.083 4.800 1.00 91.25 174 PHE A C 1
ATOM 1399 O O . PHE A 1 174 ? -2.339 -11.959 3.775 1.00 91.25 174 PHE A O 1
ATOM 1406 N N . SER A 1 175 ? -3.626 -11.082 5.395 1.00 93.38 175 SER A N 1
ATOM 1407 C CA . SER A 1 175 ? -3.580 -9.686 4.977 1.00 93.38 175 SER A CA 1
ATOM 1408 C C . SER A 1 175 ? -3.305 -8.826 6.207 1.00 93.38 175 SER A C 1
ATOM 1410 O O . SER A 1 175 ? -3.455 -9.277 7.347 1.00 93.38 175 SER A O 1
ATOM 1412 N N . GLY A 1 176 ? -2.934 -7.574 5.984 1.00 95.62 176 GLY A N 1
ATOM 1413 C CA . GLY A 1 176 ? -2.735 -6.583 7.036 1.00 95.62 176 GLY A CA 1
ATOM 1414 C C . GLY A 1 176 ? -1.335 -5.998 7.008 1.00 95.62 176 GLY A C 1
ATOM 1415 O O . GLY A 1 176 ? -0.609 -6.165 6.030 1.00 95.62 176 GLY A O 1
ATOM 1416 N N . ILE A 1 177 ? -0.984 -5.275 8.070 1.00 96.50 177 ILE A N 1
ATOM 1417 C CA . ILE A 1 177 ? 0.156 -4.351 8.048 1.00 96.50 177 ILE A CA 1
ATOM 1418 C C . ILE A 1 177 ? 1.483 -5.024 7.659 1.00 96.50 177 ILE A C 1
ATOM 1420 O O . ILE A 1 177 ? 2.240 -4.433 6.903 1.00 96.50 177 ILE A O 1
ATOM 1424 N N . TYR A 1 178 ? 1.734 -6.267 8.091 1.00 97.19 178 TYR A N 1
ATOM 1425 C CA . TYR A 1 178 ? 2.924 -7.033 7.704 1.00 97.19 178 TYR A CA 1
ATOM 1426 C C . TYR A 1 178 ? 2.725 -7.783 6.389 1.00 97.19 178 TYR A C 1
ATOM 1428 O O . TYR A 1 178 ? 3.519 -7.646 5.467 1.00 97.19 178 TYR A O 1
ATOM 1436 N N . PHE A 1 179 ? 1.662 -8.589 6.287 1.00 96.31 179 PHE A N 1
ATOM 1437 C CA . PHE A 1 179 ? 1.500 -9.507 5.151 1.00 96.31 179 PHE A CA 1
ATOM 1438 C C . PHE A 1 179 ? 1.238 -8.806 3.817 1.00 96.31 179 PHE A C 1
ATOM 1440 O O . PHE A 1 179 ? 1.430 -9.423 2.773 1.00 96.31 179 PHE A O 1
ATOM 1447 N N . ASN A 1 180 ? 0.846 -7.532 3.840 1.00 95.62 180 ASN A N 1
ATOM 1448 C CA . ASN A 1 180 ? 0.741 -6.723 2.631 1.00 95.62 180 ASN A CA 1
ATOM 1449 C C . ASN A 1 180 ? 2.098 -6.179 2.169 1.00 95.62 180 ASN A C 1
ATOM 1451 O O . ASN A 1 180 ? 2.248 -5.897 0.984 1.00 95.62 180 ASN A O 1
ATOM 1455 N N . TYR A 1 181 ? 3.064 -6.038 3.082 1.00 96.75 181 TYR A N 1
ATOM 1456 C CA . TYR A 1 181 ? 4.358 -5.411 2.816 1.00 96.75 181 TYR A CA 1
ATOM 1457 C C . TYR A 1 181 ? 5.567 -6.248 3.288 1.00 96.75 181 TYR A C 1
ATOM 1459 O O . TYR A 1 181 ? 6.489 -5.693 3.879 1.00 96.75 181 TYR A O 1
ATOM 1467 N N . PRO A 1 182 ? 5.619 -7.579 3.054 1.00 95.88 182 PRO A N 1
ATOM 1468 C CA . PRO A 1 182 ? 6.698 -8.427 3.571 1.00 95.88 182 PRO A CA 1
ATOM 1469 C C . PRO A 1 182 ? 8.074 -8.144 2.949 1.00 95.88 182 PRO A C 1
ATOM 1471 O O . PRO A 1 182 ? 9.072 -8.634 3.472 1.00 95.88 182 PRO A O 1
ATOM 1474 N N . LEU A 1 183 ? 8.121 -7.403 1.836 1.00 96.50 183 LEU A N 1
ATOM 1475 C CA . LEU A 1 183 ? 9.340 -7.065 1.094 1.00 96.50 183 LEU A CA 1
ATOM 1476 C C . LEU A 1 183 ? 9.967 -5.730 1.527 1.00 96.50 183 LEU A C 1
ATOM 1478 O O . LEU A 1 183 ? 10.898 -5.265 0.879 1.00 96.50 183 LEU A O 1
ATOM 1482 N N . CYS A 1 184 ? 9.464 -5.082 2.583 1.00 97.50 184 CYS A N 1
ATOM 1483 C CA . CYS A 1 184 ? 10.134 -3.895 3.103 1.00 97.50 184 CYS A CA 1
ATOM 1484 C C . CYS A 1 184 ? 11.486 -4.263 3.732 1.00 97.50 184 CYS A C 1
ATOM 1486 O O . CYS A 1 184 ? 11.604 -5.260 4.451 1.00 97.50 184 CYS A O 1
ATOM 1488 N N . GLY A 1 185 ? 12.491 -3.423 3.499 1.00 97.06 185 GLY A N 1
ATOM 1489 C CA . GLY A 1 185 ? 13.873 -3.655 3.907 1.00 97.06 185 GLY A CA 1
ATOM 1490 C C . GLY A 1 185 ? 14.854 -2.876 3.042 1.00 97.06 185 GLY A C 1
ATOM 1491 O O . GLY A 1 185 ? 14.453 -2.105 2.172 1.00 97.06 185 GLY A O 1
ATOM 1492 N N . GLU A 1 186 ? 16.141 -3.096 3.276 1.00 96.19 186 GLU A N 1
ATOM 1493 C CA . GLU A 1 186 ? 17.205 -2.534 2.443 1.00 96.19 186 GLU A CA 1
ATOM 1494 C C . GLU A 1 186 ? 17.844 -3.630 1.599 1.00 96.19 186 GLU A C 1
ATOM 1496 O O . GLU A 1 186 ? 18.068 -4.739 2.091 1.00 96.19 186 GLU A O 1
ATOM 1501 N N . TYR A 1 187 ? 18.192 -3.305 0.356 1.00 95.44 187 TYR A N 1
ATOM 1502 C CA . TYR A 1 187 ? 18.717 -4.252 -0.622 1.00 95.44 187 TYR A CA 1
ATOM 1503 C C . TYR A 1 187 ? 19.958 -3.697 -1.310 1.00 95.44 187 TYR A C 1
ATOM 1505 O O . TYR A 1 187 ? 19.982 -2.553 -1.766 1.00 95.44 187 TYR A O 1
ATOM 1513 N N . GLN A 1 188 ? 20.999 -4.520 -1.419 1.00 93.00 188 GLN A N 1
ATOM 1514 C CA . GLN A 1 188 ? 22.176 -4.195 -2.216 1.00 93.00 188 GLN A CA 1
ATOM 1515 C C . GLN A 1 188 ? 22.861 -5.461 -2.727 1.00 93.00 188 GLN A C 1
ATOM 1517 O O . GLN A 1 188 ? 23.293 -6.313 -1.953 1.00 93.00 188 GLN A O 1
ATOM 1522 N N . TYR A 1 189 ? 23.047 -5.551 -4.038 1.00 90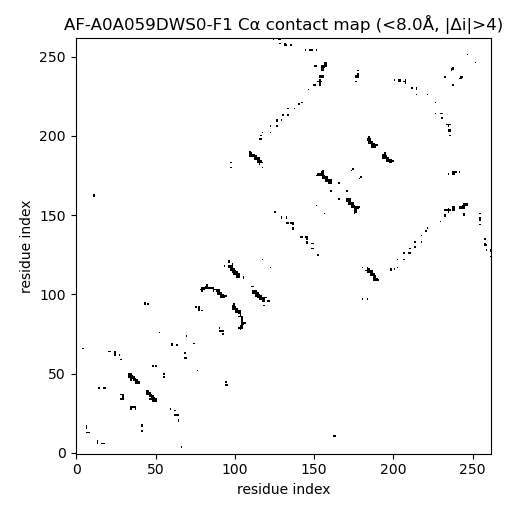.88 189 TYR A N 1
ATOM 1523 C CA . TYR A 1 189 ? 23.888 -6.569 -4.655 1.00 90.88 189 TYR A CA 1
ATOM 1524 C C . TYR A 1 189 ? 25.358 -6.126 -4.647 1.00 90.88 189 TYR A C 1
ATOM 1526 O O . TYR A 1 189 ? 25.708 -5.089 -5.227 1.00 90.88 189 TYR A O 1
ATOM 1534 N N . LYS A 1 190 ? 26.213 -6.894 -3.970 1.00 89.12 190 LYS A N 1
ATOM 1535 C CA . LYS A 1 190 ? 27.641 -6.609 -3.788 1.00 89.12 190 LYS A CA 1
ATOM 1536 C C . LYS A 1 190 ? 28.442 -7.906 -3.803 1.00 89.12 190 LYS A C 1
ATOM 1538 O O . LYS A 1 190 ? 28.067 -8.863 -3.131 1.00 89.12 190 LYS A O 1
ATOM 1543 N N . SER A 1 191 ? 29.560 -7.923 -4.534 1.00 86.25 191 SER A N 1
ATOM 1544 C CA . SER A 1 191 ? 30.455 -9.092 -4.624 1.00 86.25 191 SER A CA 1
ATOM 1545 C C . SER A 1 191 ? 29.713 -10.380 -5.009 1.00 86.25 191 SER A C 1
ATOM 1547 O O . SER A 1 191 ? 29.884 -11.417 -4.378 1.00 86.25 191 SER A O 1
ATOM 1549 N N . SER A 1 192 ? 28.840 -10.285 -6.014 1.00 85.12 192 SER A N 1
ATOM 1550 C CA . SER A 1 192 ? 27.991 -11.379 -6.511 1.00 85.12 192 SER A CA 1
ATOM 1551 C C . SER A 1 192 ? 26.952 -11.933 -5.522 1.00 85.12 192 SER A C 1
ATOM 1553 O O . SER A 1 192 ? 26.326 -12.958 -5.792 1.00 85.12 192 SER A O 1
ATOM 1555 N N . VAL A 1 193 ? 26.717 -11.249 -4.398 1.00 90.62 193 VAL A N 1
ATOM 1556 C CA . VAL A 1 193 ? 25.761 -11.656 -3.361 1.00 90.62 193 VAL A CA 1
ATOM 1557 C C . VAL A 1 193 ? 24.739 -10.546 -3.121 1.00 90.62 193 VAL A C 1
ATOM 1559 O O . VAL A 1 193 ? 25.091 -9.372 -2.991 1.00 90.62 193 VAL A O 1
ATOM 1562 N N . MET A 1 194 ? 23.459 -10.913 -3.028 1.00 92.56 194 MET A N 1
ATOM 1563 C CA . MET A 1 194 ? 22.411 -10.001 -2.570 1.00 92.56 194 MET A CA 1
ATOM 1564 C C . MET A 1 194 ? 22.475 -9.876 -1.048 1.00 92.56 194 MET A C 1
ATOM 1566 O O . MET A 1 194 ? 22.338 -10.867 -0.332 1.00 92.56 194 MET A O 1
ATOM 1570 N N . ARG A 1 195 ? 22.671 -8.658 -0.551 1.00 93.31 195 ARG A N 1
ATOM 1571 C CA . ARG A 1 195 ? 22.590 -8.327 0.870 1.00 93.31 195 ARG A CA 1
ATOM 1572 C C . ARG A 1 195 ? 21.242 -7.689 1.151 1.00 93.31 195 ARG A C 1
ATOM 1574 O O . ARG A 1 195 ? 20.857 -6.749 0.458 1.00 93.31 195 ARG A O 1
ATOM 1581 N N . CYS A 1 196 ? 20.576 -8.180 2.188 1.00 94.31 196 CYS A N 1
ATOM 1582 C CA . CYS A 1 196 ? 19.304 -7.651 2.656 1.00 94.31 196 CYS A CA 1
ATOM 1583 C C . CYS A 1 196 ? 19.417 -7.296 4.139 1.00 94.31 196 CYS A C 1
ATOM 1585 O O . CYS A 1 196 ? 19.988 -8.076 4.906 1.00 94.31 196 CYS A O 1
ATOM 1587 N N . SER A 1 197 ? 18.855 -6.165 4.558 1.00 94.12 197 SER A N 1
ATOM 1588 C CA . SER A 1 197 ? 18.672 -5.851 5.979 1.00 94.12 197 SER A CA 1
ATOM 1589 C C . SER A 1 197 ? 17.201 -5.597 6.305 1.00 94.12 197 SER A C 1
ATOM 1591 O O . SER A 1 197 ? 16.372 -5.345 5.427 1.00 94.12 197 SER A O 1
ATOM 1593 N N . ALA A 1 198 ? 16.865 -5.751 7.585 1.00 92.94 198 ALA A N 1
ATOM 1594 C CA . ALA A 1 198 ? 15.495 -5.640 8.058 1.00 92.94 198 ALA A CA 1
ATOM 1595 C C . ALA A 1 198 ? 14.948 -4.213 7.901 1.00 92.94 198 ALA A C 1
ATOM 1597 O O . ALA A 1 198 ? 15.672 -3.231 8.045 1.00 92.94 198 ALA A O 1
ATOM 1598 N N . TYR A 1 199 ? 13.639 -4.119 7.672 1.00 94.50 199 TYR A N 1
ATOM 1599 C CA . TYR A 1 199 ? 12.910 -2.856 7.625 1.00 94.50 199 TYR A CA 1
ATOM 1600 C C . TYR A 1 199 ? 13.014 -2.087 8.951 1.00 94.50 199 TYR A C 1
ATOM 1602 O O . TYR A 1 199 ? 12.634 -2.599 10.005 1.00 94.50 199 TYR A O 1
ATOM 1610 N N . ASP A 1 200 ? 13.475 -0.836 8.897 1.00 92.19 200 ASP A N 1
ATOM 1611 C CA . ASP A 1 200 ? 13.617 0.034 10.072 1.00 92.19 200 ASP A CA 1
ATOM 1612 C C . ASP A 1 200 ? 12.277 0.570 10.611 1.00 92.19 200 ASP A C 1
ATOM 1614 O O . ASP A 1 200 ? 12.214 1.085 11.741 1.00 92.19 200 ASP A O 1
ATOM 1618 N N . SER A 1 201 ? 11.194 0.390 9.839 1.00 93.19 201 SER A N 1
ATOM 1619 C CA . SER A 1 201 ? 9.798 0.705 10.171 1.00 93.19 201 SER A CA 1
ATOM 1620 C C . SER A 1 201 ? 9.549 2.158 10.583 1.00 93.19 201 SER A C 1
ATOM 1622 O O . SER A 1 201 ? 8.612 2.441 11.337 1.00 93.19 201 SER A O 1
ATOM 1624 N N . ARG A 1 202 ? 10.385 3.096 10.112 1.00 95.62 202 ARG A N 1
ATOM 1625 C CA . ARG A 1 202 ? 10.295 4.515 10.496 1.00 95.62 202 ARG A CA 1
ATOM 1626 C C . ARG A 1 202 ? 8.904 5.089 10.233 1.00 95.62 202 ARG A C 1
ATOM 1628 O O . ARG A 1 202 ? 8.310 5.680 11.132 1.00 95.62 202 ARG A O 1
ATOM 1635 N N . GLU A 1 203 ? 8.347 4.817 9.061 1.00 96.25 203 GLU A N 1
ATOM 1636 C CA . GLU A 1 203 ? 7.036 5.319 8.646 1.00 96.25 203 GLU A CA 1
ATOM 1637 C C . GLU A 1 203 ? 5.903 4.769 9.530 1.00 96.25 203 GLU A C 1
ATOM 1639 O O . GLU A 1 203 ? 4.910 5.446 9.796 1.00 96.25 203 GLU A O 1
ATOM 1644 N N . LEU A 1 204 ? 6.053 3.546 10.050 1.00 97.94 204 LEU A N 1
ATOM 1645 C CA . LEU A 1 204 ? 5.081 2.959 10.974 1.00 97.94 204 LEU A CA 1
ATOM 1646 C C . LEU A 1 204 ? 5.165 3.575 12.376 1.00 97.94 204 LEU A C 1
ATOM 1648 O O . LEU A 1 204 ? 4.138 3.718 13.040 1.00 97.94 204 LEU A O 1
ATOM 1652 N N . LYS A 1 205 ? 6.362 3.974 12.823 1.00 97.94 205 LYS A N 1
ATOM 1653 C CA . LYS A 1 205 ? 6.545 4.722 14.081 1.00 97.94 205 LYS A CA 1
ATOM 1654 C C . LYS A 1 205 ? 5.945 6.126 13.976 1.00 97.94 205 LYS A C 1
ATOM 1656 O O . LYS A 1 205 ? 5.328 6.606 14.926 1.00 97.94 205 LYS A O 1
ATOM 1661 N N . GLU A 1 206 ? 6.060 6.762 12.814 1.00 97.81 206 GLU A N 1
ATOM 1662 C CA . GLU A 1 206 ? 5.390 8.035 12.528 1.00 97.81 206 GLU A CA 1
ATOM 1663 C C . GLU A 1 206 ? 3.862 7.883 12.523 1.00 97.81 206 GLU A C 1
ATOM 1665 O O . GLU A 1 206 ? 3.161 8.709 13.114 1.00 97.81 206 GLU A O 1
ATOM 1670 N N . LEU A 1 207 ? 3.333 6.795 11.945 1.00 97.69 207 LEU A N 1
ATOM 1671 C CA . LEU A 1 207 ? 1.907 6.459 12.043 1.00 97.69 207 LEU A CA 1
ATOM 1672 C C . LEU A 1 207 ? 1.447 6.259 13.492 1.00 97.69 207 LEU A C 1
ATOM 1674 O O . LEU A 1 207 ? 0.357 6.719 13.840 1.00 97.69 207 LEU A O 1
ATOM 1678 N N . ASP A 1 208 ? 2.258 5.624 14.341 1.00 98.31 208 ASP A N 1
ATOM 1679 C CA . ASP A 1 208 ? 1.970 5.500 15.775 1.00 98.31 208 ASP A CA 1
ATOM 1680 C C . ASP A 1 208 ? 1.903 6.876 16.450 1.00 98.31 208 ASP A C 1
ATOM 1682 O O . ASP A 1 208 ? 0.935 7.175 17.154 1.00 98.31 208 ASP A O 1
ATOM 1686 N N . GLY A 1 209 ? 2.876 7.753 16.188 1.00 97.94 209 GLY A N 1
ATOM 1687 C CA . GLY A 1 209 ? 2.872 9.130 16.693 1.00 97.94 209 GLY A CA 1
ATOM 1688 C C . GLY A 1 209 ? 1.630 9.914 16.253 1.00 97.94 209 GLY A C 1
ATOM 1689 O O . GLY A 1 209 ? 0.955 10.546 17.077 1.00 97.94 209 GLY A O 1
ATOM 1690 N N . PHE A 1 210 ? 1.272 9.810 14.971 1.00 98.00 210 PHE A N 1
ATOM 1691 C CA . PHE A 1 210 ? 0.050 10.387 14.415 1.00 98.00 210 PHE A CA 1
ATOM 1692 C C . PHE A 1 210 ? -1.205 9.846 15.116 1.00 98.00 210 PHE A C 1
ATOM 1694 O O . PHE A 1 210 ? -2.037 10.625 15.591 1.00 98.00 210 PHE A O 1
ATOM 1701 N N . TYR A 1 211 ? -1.329 8.527 15.252 1.00 97.75 211 TYR A N 1
ATOM 1702 C CA . TYR A 1 211 ? -2.453 7.880 15.926 1.00 97.75 211 TYR A CA 1
ATOM 1703 C C . TYR A 1 211 ? -2.577 8.308 17.396 1.00 97.75 211 TYR A C 1
ATOM 1705 O O . TYR A 1 211 ? -3.666 8.671 17.848 1.00 97.75 211 TYR A O 1
ATOM 1713 N N . HIS A 1 212 ? -1.470 8.360 18.137 1.00 96.12 212 HIS A N 1
ATOM 1714 C CA . HIS A 1 212 ? -1.473 8.850 19.515 1.00 96.12 212 HIS A CA 1
ATOM 1715 C C . HIS A 1 212 ? -1.836 10.338 19.608 1.00 96.12 212 HIS A C 1
ATOM 1717 O O . HIS A 1 212 ? -2.463 10.760 20.583 1.00 96.12 212 HIS A O 1
ATOM 1723 N N . SER A 1 213 ? -1.502 11.147 18.598 1.00 95.75 213 SER A N 1
ATOM 1724 C CA . SER A 1 213 ? -1.983 12.532 18.519 1.00 95.75 213 SER A CA 1
ATOM 1725 C C . SER A 1 213 ? -3.510 12.605 18.379 1.00 95.75 213 SER A C 1
ATOM 1727 O O . SER A 1 213 ? -4.136 13.422 19.051 1.00 95.75 213 SER A O 1
ATOM 1729 N N . MET A 1 214 ? -4.118 11.703 17.599 1.00 94.31 214 MET A N 1
ATOM 1730 C CA . MET A 1 214 ? -5.576 11.603 17.453 1.00 94.31 214 MET A CA 1
ATOM 1731 C C . MET A 1 214 ? -6.243 11.132 18.747 1.00 94.31 214 MET A C 1
ATOM 1733 O O . MET A 1 214 ? -7.253 11.698 19.155 1.00 94.31 214 MET A O 1
ATOM 1737 N N . LEU A 1 215 ? -5.641 10.160 19.442 1.00 92.88 215 LEU A N 1
ATOM 1738 C CA . LEU A 1 215 ? -6.117 9.710 20.754 1.00 92.88 215 LEU A CA 1
ATOM 1739 C C . LEU A 1 215 ? -6.105 10.816 21.811 1.00 92.88 215 LEU A C 1
ATOM 1741 O O . LEU A 1 215 ? -6.961 10.807 22.680 1.00 92.88 215 LEU A O 1
ATOM 1745 N N . ARG A 1 216 ? -5.158 11.759 21.766 1.00 90.44 216 ARG A N 1
ATOM 1746 C CA . ARG A 1 216 ? -5.135 12.897 22.705 1.00 90.44 216 ARG A CA 1
ATOM 1747 C C . ARG A 1 216 ? -6.232 13.922 22.426 1.00 90.44 216 ARG A C 1
ATOM 1749 O O . ARG A 1 216 ? -6.659 14.607 23.343 1.00 90.44 216 ARG A O 1
ATOM 1756 N N . LYS A 1 217 ? -6.667 14.029 21.169 1.00 89.00 217 LYS A N 1
ATOM 1757 C CA . LYS A 1 217 ? -7.706 14.969 20.726 1.00 89.00 217 LYS A CA 1
ATOM 1758 C C . LYS A 1 217 ? -9.126 14.438 20.927 1.00 89.00 217 LYS A C 1
ATOM 1760 O O . LYS A 1 217 ? -10.075 15.164 20.659 1.00 89.00 217 LYS A O 1
ATOM 1765 N N . ILE A 1 218 ? -9.286 13.183 21.348 1.00 84.38 218 ILE A N 1
ATOM 1766 C CA . ILE A 1 218 ? -10.609 12.610 21.586 1.00 84.38 218 ILE A CA 1
ATOM 1767 C C . ILE A 1 218 ? -11.215 13.257 22.839 1.00 84.38 218 ILE A C 1
ATOM 1769 O O . ILE A 1 218 ? -10.671 13.143 23.936 1.00 84.38 218 ILE A O 1
ATOM 1773 N N . SER A 1 219 ? -12.317 13.984 22.675 1.00 63.12 219 SER A N 1
ATOM 1774 C CA . SER A 1 219 ? -13.043 14.621 23.773 1.00 63.12 219 SER A CA 1
ATOM 1775 C C . SER A 1 219 ? -14.275 13.793 24.135 1.00 63.12 219 SER A C 1
ATOM 1777 O O . SER A 1 219 ? -15.113 13.514 23.284 1.00 63.12 219 SER A O 1
ATOM 1779 N N . GLY A 1 220 ? -14.387 13.406 25.410 1.00 67.75 220 GLY A N 1
ATOM 1780 C CA . GLY A 1 220 ? -15.572 12.737 25.958 1.00 67.75 220 GLY A CA 1
ATOM 1781 C C . GLY A 1 220 ? -15.840 11.314 25.436 1.00 67.75 220 GLY A C 1
ATOM 1782 O O . GLY A 1 220 ? -15.353 10.872 24.398 1.00 67.75 220 GLY A O 1
ATOM 1783 N N . GLY A 1 221 ? -16.604 10.539 26.206 1.00 76.56 221 GLY A N 1
ATOM 1784 C CA . GLY A 1 221 ? -17.140 9.231 25.798 1.00 76.56 221 GLY A CA 1
ATOM 1785 C C . GLY A 1 221 ? -16.204 8.018 25.919 1.00 76.56 221 GLY A C 1
ATOM 1786 O O . GLY A 1 221 ? -16.704 6.905 26.043 1.00 76.56 221 GLY A O 1
ATOM 1787 N N . ILE A 1 222 ? -14.875 8.192 25.936 1.00 87.69 222 ILE A N 1
ATOM 1788 C CA . ILE A 1 222 ? -13.932 7.086 26.190 1.00 87.69 222 ILE A CA 1
ATOM 1789 C C . ILE A 1 222 ? -13.605 6.990 27.683 1.00 87.69 222 ILE A C 1
ATOM 1791 O O . ILE A 1 222 ? -13.084 7.933 28.278 1.00 87.69 222 ILE A O 1
ATOM 1795 N N . THR A 1 223 ? -13.831 5.817 28.278 1.00 91.12 223 THR A N 1
ATOM 1796 C CA . THR A 1 223 ? -13.423 5.541 29.664 1.00 91.12 223 THR A CA 1
ATOM 1797 C C . THR A 1 223 ? -11.903 5.345 29.779 1.00 91.12 223 THR A C 1
ATOM 1799 O O . THR A 1 223 ? -1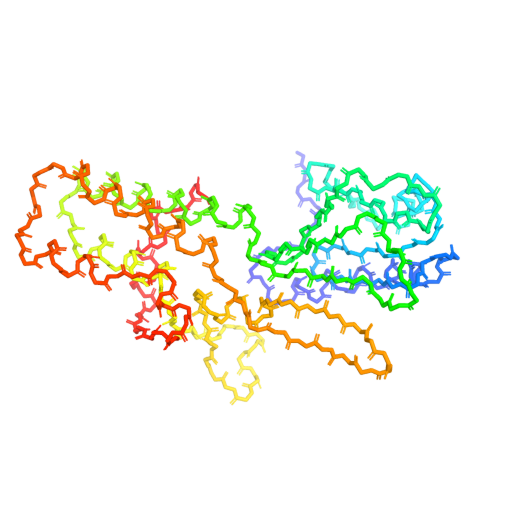1.250 4.940 28.811 1.00 91.12 223 THR A O 1
ATOM 1802 N N . PRO A 1 224 ? -11.295 5.532 30.966 1.00 90.81 224 PRO A N 1
ATOM 1803 C CA . PRO A 1 224 ? -9.860 5.295 31.156 1.00 90.81 224 PRO A CA 1
ATOM 1804 C C . PRO A 1 224 ? -9.399 3.887 30.735 1.00 90.81 224 PRO A C 1
ATOM 1806 O O . PRO A 1 224 ? -8.344 3.730 30.119 1.00 90.81 224 PRO A O 1
ATOM 1809 N N . SER A 1 225 ? -10.220 2.862 30.993 1.00 93.25 225 SER A N 1
ATOM 1810 C CA . SER A 1 225 ? -9.952 1.477 30.575 1.00 93.25 225 SER A CA 1
ATOM 1811 C C . SER A 1 225 ? -9.965 1.326 29.049 1.00 93.25 225 SER A C 1
ATOM 1813 O O . SER A 1 225 ? -9.054 0.739 28.459 1.00 93.25 225 SER A O 1
ATOM 1815 N N . GLN A 1 226 ? -10.957 1.920 28.384 1.00 94.06 226 GLN A N 1
ATOM 1816 C CA . GLN A 1 226 ? -11.045 1.944 26.925 1.00 94.06 226 GLN A CA 1
ATOM 1817 C C . GLN A 1 226 ? -9.853 2.679 26.295 1.00 94.06 226 GLN A C 1
ATOM 1819 O O . GLN A 1 226 ? -9.277 2.192 25.318 1.00 94.06 226 GLN A O 1
ATOM 1824 N N . LEU A 1 227 ? -9.426 3.803 26.880 1.00 92.44 227 LEU A N 1
ATOM 1825 C CA . LEU A 1 227 ? -8.249 4.549 26.434 1.00 92.44 227 LEU A CA 1
ATOM 1826 C C . LEU A 1 227 ? -6.968 3.720 26.574 1.00 92.44 227 LEU A C 1
ATOM 1828 O O . LEU A 1 227 ? -6.145 3.700 25.658 1.00 92.44 227 LEU A O 1
ATOM 1832 N N . LEU A 1 228 ? -6.804 3.004 27.690 1.00 92.94 228 LEU A N 1
ATOM 1833 C CA . LEU A 1 228 ? -5.656 2.123 27.903 1.00 92.94 228 LEU A CA 1
ATOM 1834 C C . LEU A 1 228 ? -5.592 1.018 26.840 1.00 92.94 228 LEU A C 1
ATOM 1836 O O . LEU A 1 228 ? -4.516 0.722 26.321 1.00 92.94 228 LEU A O 1
ATOM 1840 N N . GLN A 1 229 ? -6.737 0.439 26.467 1.00 94.81 229 GLN A N 1
ATOM 1841 C CA . GLN A 1 229 ? -6.797 -0.555 25.392 1.00 94.81 229 GLN A CA 1
ATOM 1842 C C . GLN A 1 229 ? -6.394 0.030 24.034 1.00 94.81 229 GLN A C 1
ATOM 1844 O O . GLN A 1 229 ? -5.688 -0.635 23.278 1.00 94.81 229 GLN A O 1
ATOM 1849 N N . MET A 1 230 ? -6.806 1.263 23.734 1.00 95.38 230 MET A N 1
ATOM 1850 C CA . MET A 1 230 ? -6.438 1.952 22.494 1.00 95.38 230 MET A CA 1
ATOM 1851 C C . MET A 1 230 ? -4.945 2.295 22.449 1.00 95.38 230 MET A C 1
ATOM 1853 O O . MET A 1 230 ? -4.310 2.111 21.412 1.00 95.38 230 MET A O 1
ATOM 1857 N N . LYS A 1 231 ? -4.358 2.720 23.576 1.00 94.69 231 LYS A N 1
ATOM 1858 C CA . LYS A 1 231 ? -2.920 3.028 23.687 1.00 94.69 231 LYS A CA 1
ATOM 1859 C C . LYS A 1 231 ? -2.009 1.819 23.444 1.00 94.69 231 LYS A C 1
ATOM 1861 O O . LYS A 1 231 ? -0.850 2.012 23.107 1.00 94.69 231 LYS A O 1
ATOM 1866 N N . ARG A 1 232 ? -2.512 0.591 23.609 1.00 95.19 232 ARG A N 1
ATOM 1867 C CA . ARG A 1 232 ? -1.758 -0.648 23.337 1.00 95.19 232 ARG A CA 1
ATOM 1868 C C . ARG A 1 232 ? -1.688 -1.008 21.850 1.00 95.19 232 ARG A C 1
ATOM 1870 O O . ARG A 1 232 ? -0.938 -1.910 21.489 1.00 95.19 232 ARG A O 1
ATOM 1877 N N . LEU A 1 233 ? -2.493 -0.371 21.000 1.00 97.12 233 LEU A N 1
ATOM 1878 C CA . LEU A 1 233 ? -2.456 -0.601 19.557 1.00 97.12 233 LEU A CA 1
ATOM 1879 C C . LEU A 1 233 ? -1.286 0.175 18.951 1.00 97.12 233 LEU A C 1
ATOM 1881 O O . LEU A 1 233 ? -1.127 1.358 19.232 1.00 97.12 233 LEU A O 1
ATOM 1885 N N . SER A 1 234 ? -0.495 -0.496 18.115 1.00 98.19 234 SER A N 1
ATOM 1886 C CA . SER A 1 234 ? 0.635 0.096 17.398 1.00 98.19 234 SER A CA 1
ATOM 1887 C C . SER A 1 234 ? 0.766 -0.551 16.020 1.00 98.19 234 SER A C 1
ATOM 1889 O O . SER A 1 234 ? 0.714 -1.777 15.893 1.00 98.19 234 SER A O 1
ATOM 1891 N N . PHE A 1 235 ? 0.921 0.282 14.994 1.00 98.38 235 PHE A N 1
ATOM 1892 C CA . PHE A 1 235 ? 1.212 -0.093 13.615 1.00 98.38 235 PHE A CA 1
ATOM 1893 C C . PHE A 1 235 ? 2.596 -0.725 13.511 1.00 98.38 235 PHE A C 1
ATOM 1895 O O . PHE A 1 235 ? 2.733 -1.794 12.914 1.00 98.38 235 PHE A O 1
ATOM 1902 N N . ASN A 1 236 ? 3.602 -0.115 14.150 1.00 98.06 236 ASN A N 1
ATOM 1903 C CA . ASN A 1 236 ? 4.957 -0.651 14.159 1.00 98.06 236 ASN A CA 1
ATOM 1904 C C . ASN A 1 236 ? 5.007 -2.037 14.823 1.00 98.06 236 ASN A C 1
ATOM 1906 O O . ASN A 1 236 ? 5.434 -3.012 14.208 1.00 98.06 236 ASN A O 1
ATOM 1910 N N . LYS A 1 237 ? 4.487 -2.169 16.052 1.00 97.81 237 LYS A N 1
ATOM 1911 C CA . LYS A 1 237 ? 4.465 -3.465 16.751 1.00 97.81 237 LYS A CA 1
ATOM 1912 C C . LYS A 1 237 ? 3.567 -4.484 16.064 1.00 97.81 237 LYS A C 1
ATOM 1914 O O . LYS A 1 237 ? 3.879 -5.673 16.079 1.00 97.81 237 LYS A O 1
ATOM 1919 N N . GLY A 1 238 ? 2.492 -4.039 15.421 1.00 97.50 238 GLY A N 1
ATOM 1920 C CA . GLY A 1 238 ? 1.663 -4.892 14.581 1.00 97.50 238 GLY A CA 1
ATOM 1921 C C . GLY A 1 238 ? 2.412 -5.506 13.399 1.00 97.50 238 GLY A C 1
ATOM 1922 O O . GLY A 1 238 ? 2.176 -6.675 13.078 1.00 97.50 238 GLY A O 1
ATOM 1923 N N . TYR A 1 239 ? 3.335 -4.752 12.798 1.00 97.62 239 TYR A N 1
ATOM 1924 C CA . TYR A 1 239 ? 4.226 -5.227 11.742 1.00 97.62 239 TYR A CA 1
ATOM 1925 C C . TYR A 1 239 ? 5.329 -6.135 12.298 1.00 97.62 239 TYR A C 1
ATOM 1927 O O . TYR A 1 239 ? 5.411 -7.305 11.924 1.00 97.62 239 TYR A O 1
ATOM 1935 N N . GLU A 1 240 ? 6.125 -5.617 13.236 1.00 96.69 240 GLU A N 1
ATOM 1936 C CA . GLU A 1 240 ? 7.320 -6.263 13.796 1.00 96.69 240 GLU A CA 1
ATOM 1937 C C . GLU A 1 240 ? 6.988 -7.606 14.461 1.00 96.69 240 GLU A C 1
ATOM 1939 O O . GLU A 1 240 ? 7.582 -8.635 14.144 1.00 96.69 240 GLU A O 1
ATOM 1944 N N . LEU A 1 241 ? 5.974 -7.618 15.333 1.00 97.06 241 LEU A N 1
ATOM 1945 C CA . LEU A 1 241 ? 5.551 -8.814 16.068 1.00 97.06 241 LEU A CA 1
ATOM 1946 C C . LEU A 1 241 ? 4.509 -9.639 15.302 1.00 97.06 241 LEU A C 1
ATOM 1948 O O . LEU A 1 241 ? 4.009 -10.641 15.818 1.00 97.06 241 LEU A O 1
ATOM 1952 N N . ARG A 1 242 ? 4.137 -9.206 14.088 1.00 96.62 242 ARG A N 1
ATOM 1953 C CA . ARG A 1 242 ? 3.101 -9.824 13.245 1.00 96.62 242 ARG A CA 1
ATOM 1954 C C . ARG A 1 242 ? 1.819 -10.105 14.032 1.00 96.62 242 ARG A C 1
ATOM 1956 O O . ARG A 1 242 ? 1.251 -11.200 13.947 1.00 96.62 242 ARG A O 1
ATOM 1963 N N . ILE A 1 243 ? 1.370 -9.121 14.819 1.00 97.06 243 ILE A N 1
ATOM 1964 C CA . ILE A 1 243 ? 0.200 -9.257 15.699 1.00 97.06 243 ILE A CA 1
ATOM 1965 C C . ILE A 1 243 ? -1.000 -9.661 14.850 1.00 97.06 243 ILE A C 1
ATOM 1967 O O . ILE A 1 243 ? -1.292 -9.034 13.828 1.00 97.06 243 ILE A O 1
ATOM 1971 N N . ARG A 1 244 ? -1.688 -10.724 15.271 1.00 96.06 244 ARG A N 1
ATOM 1972 C CA . ARG A 1 244 ? -2.821 -11.303 14.551 1.00 96.06 244 ARG A CA 1
ATOM 1973 C C . ARG A 1 244 ? -4.125 -11.064 15.295 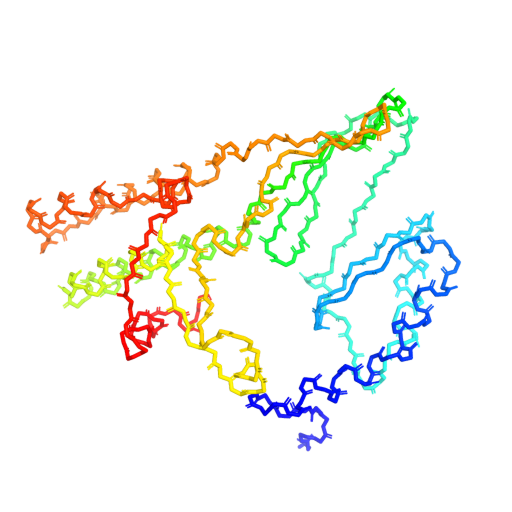1.00 96.06 244 ARG A C 1
ATOM 1975 O O . ARG A 1 244 ? -4.213 -11.254 16.504 1.00 96.06 244 ARG A O 1
ATOM 1982 N N . VAL A 1 245 ? -5.147 -10.697 14.539 1.00 94.44 245 VAL A N 1
ATOM 1983 C CA . VAL A 1 245 ? -6.520 -10.509 14.999 1.00 94.44 245 VAL A CA 1
ATOM 1984 C C . VAL A 1 245 ? -7.469 -11.273 14.084 1.00 94.44 245 VAL A C 1
ATOM 1986 O O . VAL A 1 245 ? -7.198 -11.494 12.901 1.00 94.44 245 VAL A O 1
ATOM 1989 N N . ARG A 1 246 ? -8.595 -11.715 14.641 1.00 92.75 246 ARG A N 1
ATOM 1990 C CA . ARG A 1 246 ? -9.637 -12.414 13.891 1.00 92.75 246 ARG A CA 1
ATOM 1991 C C . ARG A 1 246 ? -10.804 -11.467 13.664 1.00 92.75 246 ARG A C 1
ATOM 1993 O O . ARG A 1 246 ? -11.351 -10.933 14.622 1.00 92.75 246 ARG A O 1
ATOM 2000 N N . PHE A 1 247 ? -11.212 -11.330 12.408 1.00 91.56 247 PHE A N 1
ATOM 2001 C CA . PHE A 1 247 ? -12.446 -10.655 12.029 1.00 91.56 247 PHE A CA 1
ATOM 2002 C C . PHE A 1 247 ? -13.328 -11.606 11.229 1.00 91.56 247 PHE A C 1
ATOM 2004 O O . PHE A 1 247 ? -12.838 -12.381 10.408 1.00 91.56 247 PHE A O 1
ATOM 2011 N N . TYR A 1 248 ? -14.633 -11.542 11.472 1.00 89.62 248 TYR A N 1
ATOM 2012 C CA . TYR A 1 248 ? -15.624 -12.232 10.653 1.00 89.62 248 TYR A CA 1
ATOM 2013 C C . TYR A 1 248 ? -15.999 -11.366 9.441 1.00 89.62 248 TYR A C 1
ATOM 2015 O O . TYR A 1 248 ? -15.974 -10.138 9.562 1.00 89.62 248 TYR A O 1
ATOM 2023 N N . PRO A 1 249 ? -16.398 -11.956 8.297 1.00 88.38 249 PRO A N 1
ATOM 2024 C CA . PRO A 1 249 ? -16.702 -11.205 7.073 1.00 88.38 249 PRO A CA 1
ATOM 2025 C C . PRO A 1 249 ? -17.694 -10.050 7.274 1.00 88.38 249 PRO A C 1
ATOM 2027 O O . PRO A 1 249 ? -17.452 -8.937 6.808 1.00 88.38 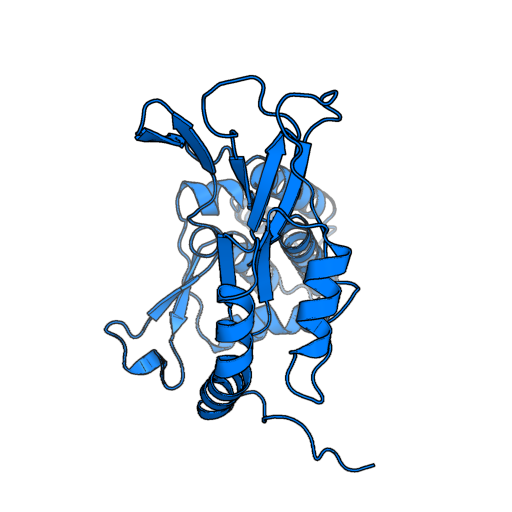249 PRO A O 1
ATOM 2030 N N . ARG A 1 250 ? -18.760 -10.274 8.056 1.00 91.44 250 ARG A N 1
ATOM 2031 C CA . ARG A 1 250 ? -19.733 -9.232 8.420 1.00 91.44 250 ARG A CA 1
ATOM 2032 C C . ARG A 1 250 ? -19.065 -8.041 9.114 1.00 91.44 250 ARG A C 1
ATOM 2034 O O . ARG A 1 250 ? -19.293 -6.899 8.727 1.00 91.44 250 ARG A O 1
ATOM 2041 N N . ARG A 1 251 ? -18.171 -8.305 10.073 1.00 93.25 251 ARG A N 1
ATOM 2042 C CA . ARG A 1 251 ? -17.449 -7.257 10.805 1.00 93.25 251 ARG A CA 1
ATOM 2043 C C . ARG A 1 251 ? -16.456 -6.513 9.913 1.00 93.25 251 ARG A C 1
ATOM 2045 O O . ARG A 1 251 ? -16.365 -5.296 10.007 1.00 93.25 251 ARG A O 1
ATOM 2052 N N . ILE A 1 252 ? -15.771 -7.206 8.997 1.00 91.88 252 ILE A N 1
ATOM 2053 C CA . ILE A 1 252 ? -14.915 -6.562 7.980 1.00 91.88 252 ILE A CA 1
ATOM 2054 C C . ILE A 1 252 ? -15.747 -5.610 7.109 1.00 91.88 252 ILE A C 1
ATOM 2056 O O . ILE A 1 252 ? -15.316 -4.491 6.827 1.00 91.88 252 ILE A O 1
ATOM 2060 N N . SER A 1 253 ? -16.958 -6.016 6.716 1.00 91.81 253 SER A N 1
ATOM 2061 C CA . SER A 1 253 ? -17.856 -5.144 5.956 1.00 91.81 253 SER A CA 1
ATOM 2062 C C . SER A 1 253 ? -18.285 -3.902 6.747 1.00 91.81 253 SER A C 1
ATOM 2064 O O . SER A 1 253 ? -18.406 -2.834 6.148 1.00 91.81 253 SER A O 1
ATOM 2066 N N . GLU A 1 254 ? -18.533 -4.019 8.053 1.00 93.88 254 GLU A N 1
ATOM 2067 C CA . GLU A 1 254 ? -18.874 -2.886 8.931 1.00 93.88 254 GLU A CA 1
ATOM 2068 C C . GLU A 1 254 ? -17.692 -1.921 9.093 1.00 93.88 254 GLU A C 1
ATOM 2070 O O . GLU A 1 254 ? -17.848 -0.709 8.923 1.00 93.88 254 GLU A O 1
ATOM 2075 N N . ILE A 1 255 ? -16.497 -2.468 9.335 1.00 94.56 255 ILE A N 1
ATOM 2076 C CA . ILE A 1 255 ? -15.232 -1.727 9.414 1.00 94.56 255 ILE A CA 1
ATOM 2077 C C . ILE A 1 255 ? -15.033 -0.896 8.140 1.00 94.56 255 ILE A C 1
ATOM 2079 O O . ILE A 1 255 ? -14.899 0.327 8.217 1.00 94.56 255 ILE A O 1
ATOM 2083 N N . ASN A 1 256 ? -15.107 -1.544 6.972 1.00 92.94 256 ASN A N 1
ATOM 2084 C CA . ASN A 1 256 ? -14.847 -0.915 5.676 1.00 92.94 256 ASN A CA 1
ATOM 2085 C C . ASN A 1 256 ? -15.946 0.062 5.226 1.00 92.94 256 ASN A C 1
ATOM 2087 O O . ASN A 1 256 ? -15.680 0.927 4.390 1.00 92.94 256 ASN A O 1
ATOM 2091 N N . ARG A 1 257 ? -17.173 -0.031 5.764 1.00 91.75 257 ARG A N 1
ATOM 2092 C CA . ARG A 1 257 ? -18.292 0.856 5.388 1.00 91.75 257 ARG A CA 1
ATOM 2093 C C . ARG A 1 257 ? -17.958 2.332 5.617 1.00 91.75 257 ARG A C 1
ATOM 2095 O O . ARG A 1 257 ? -18.334 3.161 4.796 1.00 91.75 257 ARG A O 1
ATOM 2102 N N . GLY A 1 258 ? -17.212 2.640 6.680 1.00 83.56 258 GLY A N 1
ATOM 2103 C CA . GLY A 1 258 ? -16.790 4.005 7.015 1.00 83.56 258 GLY A CA 1
ATOM 2104 C C . GLY A 1 258 ? -15.715 4.593 6.092 1.00 83.56 258 GLY A C 1
ATOM 2105 O O . GLY A 1 258 ? -15.354 5.754 6.251 1.00 83.56 258 GLY A O 1
ATOM 2106 N N . TRP A 1 259 ? -15.189 3.812 5.140 1.00 91.69 259 TRP A N 1
ATOM 2107 C CA . TRP A 1 259 ? -14.047 4.186 4.294 1.00 91.69 259 TRP A CA 1
ATOM 2108 C C . TRP A 1 259 ? -14.335 4.093 2.794 1.00 91.69 259 TRP A C 1
ATOM 2110 O O . TRP A 1 259 ? -13.402 4.112 1.996 1.00 91.69 259 TRP A O 1
ATOM 2120 N N . ARG A 1 260 ? -15.605 3.956 2.388 1.00 75.50 260 ARG A N 1
ATOM 2121 C CA . ARG A 1 260 ? -15.978 3.777 0.971 1.00 75.50 260 ARG A CA 1
ATOM 2122 C C . ARG A 1 260 ? -15.537 4.936 0.064 1.00 75.50 260 ARG A C 1
ATOM 2124 O O . ARG A 1 260 ? -15.333 4.702 -1.118 1.00 75.50 260 ARG A O 1
ATOM 2131 N N . ASN A 1 261 ? -15.314 6.123 0.632 1.00 60.22 261 ASN A N 1
ATOM 2132 C CA . ASN A 1 261 ? -14.884 7.332 -0.078 1.00 60.22 261 ASN A CA 1
ATOM 2133 C C . ASN A 1 261 ? -13.439 7.756 0.284 1.00 60.22 261 ASN A C 1
ATOM 2135 O O . ASN A 1 261 ? -13.128 8.942 0.228 1.00 60.22 261 ASN A O 1
ATOM 2139 N N . ALA A 1 262 ? -12.591 6.817 0.733 1.00 55.31 262 ALA A N 1
ATOM 2140 C CA . ALA A 1 262 ? -11.242 7.073 1.267 1.00 55.31 262 ALA A CA 1
ATOM 2141 C C . ALA A 1 262 ? -10.102 6.344 0.531 1.00 55.31 262 ALA A C 1
ATOM 2143 O O . ALA A 1 262 ? -10.295 5.232 -0.031 1.00 55.31 262 ALA A O 1
#